Protein AF-A0A4R2BFP8-F1 (afdb_monomer_lite)

Radius of gyration: 34.57 Å; chains: 1; bounding box: 62×49×110 Å

Secondary structure (DSSP, 8-state):
------HHHHHHHHHHHHHHHHHHHHHHHHHHTT--TTS-HHHHHHHHHHHHHHHHHHHHHHHHHHHHHTT----THHHHHHHHHHHHHHHHHHHHHHHHHHHHHTHHHHHHHHHHHHHHHHHHHHHHHHHHHHHHHHHHHHHHHHHHHHHHHHHHHHHHHHHHHHT---TTHHHHHHHHHHHHHHHHHHHHHHHHHHHHHHHHTS-HHHHHHHHHHHHHHHHHHHHHHHHHHHHHHHHHHHHHHS-------

Foldseek 3Di:
DDDDDDLVLLVVLLVQLVVLLVLLVVVLVVVVVVDDPPPPPVVNVVLVCLSVQLNVLSVVLNVVSVCVNVVHDDDPVSSVSSVCSSVSSVVCSVVVVVVVVCCVVVVPVVVVVVVVVVVVVVVVVVVVVVVVVVVVVVVVVVVVVVVVVVVVVVVVVVVVLVVVVVPDPDPVCVVVNVVVVVVVVVVVVVVVVVVVVVVVVVLVVDDDPVVVVVCVVVVVVVVVVCVVCVVVVVVVVVVVVVVVVVPPDPPDD

Structure (mmCIF, N/CA/C/O backbone):
data_AF-A0A4R2BFP8-F1
#
_entry.id   AF-A0A4R2BFP8-F1
#
loop_
_atom_site.group_PDB
_atom_site.id
_atom_site.type_symbol
_atom_site.label_atom_id
_atom_site.label_alt_id
_atom_site.label_comp_id
_atom_site.label_asym_id
_atom_site.label_entity_id
_atom_site.label_seq_id
_atom_site.pdbx_PDB_ins_code
_atom_site.Cartn_x
_atom_site.Cartn_y
_atom_site.Cartn_z
_atom_site.occupancy
_atom_site.B_iso_or_equiv
_atom_site.auth_seq_id
_atom_site.auth_comp_id
_atom_site.auth_asym_id
_atom_site.auth_atom_id
_atom_site.pdbx_PDB_model_num
ATOM 1 N N . MET A 1 1 ? 8.770 -19.558 -25.721 1.00 43.19 1 MET A N 1
ATOM 2 C CA . MET A 1 1 ? 9.345 -18.505 -26.584 1.00 43.19 1 MET A CA 1
ATOM 3 C C . MET A 1 1 ? 9.738 -17.356 -25.664 1.00 43.19 1 MET A C 1
ATOM 5 O O . MET A 1 1 ? 8.852 -16.844 -24.995 1.00 43.19 1 MET A O 1
ATOM 9 N N . ARG A 1 2 ? 11.035 -17.053 -25.490 1.00 49.28 2 ARG A N 1
ATOM 10 C CA . ARG A 1 2 ? 11.465 -15.929 -24.637 1.00 49.28 2 ARG A CA 1
ATOM 11 C C . ARG A 1 2 ? 11.205 -14.644 -25.415 1.00 49.28 2 ARG A C 1
ATOM 13 O O . ARG A 1 2 ? 11.807 -14.451 -26.465 1.00 49.28 2 ARG A O 1
ATOM 20 N N . VAL A 1 3 ? 10.270 -13.825 -24.949 1.00 58.34 3 VAL A N 1
ATOM 21 C CA . VAL A 1 3 ? 10.016 -12.516 -25.553 1.00 58.34 3 VAL A CA 1
ATOM 22 C C . VAL A 1 3 ? 11.105 -11.584 -25.040 1.00 58.34 3 VAL A C 1
ATOM 24 O O . VAL A 1 3 ? 11.127 -11.243 -23.863 1.00 58.34 3 VAL A O 1
ATOM 27 N N . THR A 1 4 ? 12.049 -11.210 -25.901 1.00 77.38 4 THR A N 1
ATOM 28 C CA . THR A 1 4 ? 13.069 -10.215 -25.558 1.00 77.38 4 THR A CA 1
ATOM 29 C C . THR A 1 4 ? 12.415 -8.844 -25.503 1.00 77.38 4 THR A C 1
ATOM 31 O O . THR A 1 4 ? 11.928 -8.333 -26.511 1.00 77.38 4 THR A O 1
ATOM 34 N N . VAL A 1 5 ? 12.362 -8.269 -24.307 1.00 85.75 5 VAL A N 1
ATOM 35 C CA . VAL A 1 5 ? 11.794 -6.942 -24.070 1.00 85.75 5 VAL A CA 1
ATOM 36 C C . VAL A 1 5 ? 12.828 -5.892 -24.494 1.00 85.75 5 VAL A C 1
ATOM 38 O O . VAL A 1 5 ? 13.968 -5.994 -24.041 1.00 85.75 5 VAL A O 1
ATOM 41 N N . PRO A 1 6 ? 12.466 -4.900 -25.328 1.00 91.12 6 PRO A N 1
ATOM 42 C CA . PRO A 1 6 ? 13.405 -3.876 -25.784 1.00 91.12 6 PRO A CA 1
ATOM 43 C C . PRO A 1 6 ? 13.989 -3.058 -24.623 1.00 91.12 6 PRO A C 1
ATOM 45 O O . PRO A 1 6 ? 13.283 -2.764 -23.654 1.00 91.12 6 PRO A O 1
ATOM 48 N N . THR A 1 7 ? 15.258 -2.657 -24.720 1.00 91.31 7 THR A N 1
ATOM 49 C CA . THR A 1 7 ? 15.945 -1.844 -23.697 1.00 91.31 7 THR A CA 1
ATOM 50 C C . THR A 1 7 ? 15.239 -0.504 -23.471 1.00 91.31 7 THR A C 1
ATOM 52 O O . THR A 1 7 ? 15.159 -0.013 -22.343 1.00 91.31 7 THR A O 1
ATOM 55 N N . GLU A 1 8 ? 14.642 0.048 -24.528 1.00 95.31 8 GLU A N 1
ATOM 56 C CA . GLU A 1 8 ? 13.879 1.295 -24.515 1.00 95.31 8 GLU A CA 1
ATOM 57 C C . GLU A 1 8 ? 12.693 1.215 -23.551 1.00 95.31 8 GLU A C 1
ATOM 59 O O . GLU A 1 8 ? 12.404 2.181 -22.851 1.00 95.31 8 GLU A O 1
ATOM 64 N N . PHE A 1 9 ? 12.041 0.051 -23.438 1.00 95.25 9 PHE A N 1
ATOM 65 C CA . PHE A 1 9 ? 10.925 -0.129 -22.509 1.00 95.25 9 PHE A CA 1
ATOM 66 C C . PHE A 1 9 ? 11.354 0.119 -21.059 1.00 95.25 9 PHE A C 1
ATOM 68 O O . PHE A 1 9 ? 10.654 0.819 -20.325 1.00 95.25 9 PHE A O 1
ATOM 75 N N . TRP A 1 10 ? 12.497 -0.433 -20.646 1.00 95.69 10 TRP A N 1
ATOM 76 C CA . TRP A 1 10 ? 13.004 -0.299 -19.280 1.00 95.69 10 TRP A CA 1
ATOM 77 C C . TRP A 1 10 ? 13.456 1.130 -18.989 1.00 95.69 10 TRP A C 1
ATOM 79 O O . TRP A 1 10 ? 13.110 1.674 -17.942 1.00 95.69 10 TRP A O 1
ATOM 89 N N . ALA A 1 11 ? 14.151 1.762 -19.940 1.00 96.00 11 ALA A N 1
ATOM 90 C CA . ALA A 1 11 ? 14.589 3.151 -19.823 1.00 96.00 11 ALA A CA 1
ATOM 91 C C . ALA A 1 11 ? 13.399 4.120 -19.721 1.00 96.00 11 ALA A C 1
ATOM 93 O O . ALA A 1 11 ? 13.328 4.923 -18.790 1.00 96.00 11 ALA A O 1
ATOM 94 N N . THR A 1 12 ? 12.422 4.010 -20.627 1.00 97.19 12 THR A N 1
ATOM 95 C CA . THR A 1 12 ? 11.216 4.849 -20.601 1.00 97.19 12 THR A CA 1
ATOM 96 C C . THR A 1 12 ? 10.402 4.613 -19.332 1.00 97.19 12 THR A C 1
ATOM 98 O O . THR A 1 12 ? 9.912 5.567 -18.729 1.00 97.19 12 THR A O 1
ATOM 101 N N . SER A 1 13 ? 10.284 3.363 -18.880 1.00 96.88 13 SER A N 1
ATOM 102 C CA . SER A 1 13 ? 9.558 3.026 -17.651 1.00 96.88 13 SER A CA 1
ATOM 103 C C . SER A 1 13 ? 10.215 3.639 -16.412 1.00 96.88 13 SER A C 1
ATOM 105 O O . SER A 1 13 ? 9.518 4.273 -15.620 1.00 96.88 13 SER A O 1
ATOM 107 N N . ALA A 1 14 ? 11.543 3.533 -16.286 1.00 96.12 14 ALA A N 1
ATOM 108 C CA . ALA A 1 14 ? 12.304 4.119 -15.180 1.00 96.12 14 ALA A CA 1
ATOM 109 C C . ALA A 1 14 ? 12.165 5.649 -15.107 1.00 96.12 14 ALA A C 1
ATOM 111 O O . ALA A 1 14 ? 12.143 6.213 -14.021 1.00 96.12 14 ALA A O 1
ATOM 112 N N . GLN A 1 15 ? 12.017 6.327 -16.249 1.00 96.62 15 GLN A N 1
ATOM 113 C CA . GLN A 1 15 ? 11.793 7.776 -16.291 1.00 96.62 15 GLN A CA 1
ATOM 114 C C . GLN A 1 15 ? 10.330 8.161 -16.031 1.00 96.62 15 GLN A C 1
ATOM 116 O O . GLN A 1 15 ? 10.052 9.184 -15.409 1.00 96.62 15 GLN A O 1
ATOM 121 N N . THR A 1 16 ? 9.380 7.351 -16.501 1.00 96.81 16 THR A N 1
ATOM 122 C CA . THR A 1 16 ? 7.948 7.684 -16.445 1.00 96.81 16 THR A CA 1
ATOM 123 C C . THR A 1 16 ? 7.347 7.432 -15.060 1.00 96.81 16 THR A C 1
ATOM 125 O O . THR A 1 16 ? 6.514 8.216 -14.600 1.00 96.81 16 THR A O 1
ATOM 128 N N . MET A 1 17 ? 7.755 6.361 -14.367 1.00 96.62 17 MET A N 1
ATOM 129 C CA . MET A 1 17 ? 7.181 6.003 -13.061 1.00 96.62 17 MET A CA 1
ATOM 130 C C . MET A 1 17 ? 7.372 7.080 -11.988 1.00 96.62 17 MET A C 1
ATOM 132 O O . MET A 1 17 ? 6.377 7.401 -11.339 1.00 96.62 17 MET A O 1
ATOM 136 N N . PRO A 1 18 ? 8.561 7.693 -11.802 1.00 97.06 18 PRO A N 1
ATOM 137 C CA . PRO A 1 18 ? 8.739 8.737 -10.793 1.00 97.06 18 PRO A CA 1
ATOM 138 C C . PRO A 1 18 ? 7.869 9.969 -11.061 1.00 97.06 18 PRO A C 1
ATOM 140 O O . PRO A 1 18 ? 7.310 10.550 -10.132 1.00 97.06 18 PRO A O 1
ATOM 143 N N . VAL A 1 19 ? 7.690 10.338 -12.335 1.00 97.38 19 VAL A N 1
ATOM 144 C CA . VAL A 1 19 ? 6.833 11.464 -12.736 1.00 97.38 19 VAL A CA 1
ATOM 145 C C . VAL A 1 19 ? 5.369 11.177 -12.398 1.00 97.38 19 VAL A C 1
ATOM 147 O O . VAL A 1 19 ? 4.696 12.011 -11.790 1.00 97.38 19 VAL A O 1
ATOM 150 N N . LEU A 1 20 ? 4.878 9.979 -12.732 1.00 96.31 20 LEU A N 1
ATOM 151 C CA . LEU A 1 20 ? 3.511 9.562 -12.405 1.00 96.31 20 LEU A CA 1
ATOM 152 C C . LEU A 1 20 ? 3.301 9.403 -10.895 1.00 96.31 20 LEU A C 1
ATOM 154 O O . LEU A 1 20 ? 2.251 9.785 -10.382 1.00 96.31 20 LEU A O 1
ATOM 158 N N . ALA A 1 21 ? 4.298 8.887 -10.175 1.00 96.69 21 ALA A N 1
ATOM 159 C CA . ALA A 1 21 ? 4.274 8.781 -8.721 1.00 96.69 21 ALA A CA 1
ATOM 160 C C . ALA A 1 21 ? 4.152 10.163 -8.068 1.00 96.69 21 ALA A C 1
ATOM 162 O O . ALA A 1 21 ? 3.308 10.363 -7.194 1.00 96.69 21 ALA A O 1
ATOM 163 N N . LEU A 1 22 ? 4.946 11.135 -8.522 1.00 96.62 22 LEU A N 1
ATOM 164 C CA . LEU A 1 22 ? 4.893 12.503 -8.018 1.00 96.62 22 LEU A CA 1
ATOM 165 C C . LEU A 1 22 ? 3.528 13.148 -8.286 1.00 96.62 22 LEU A C 1
ATOM 167 O O . LEU A 1 22 ? 2.942 13.733 -7.374 1.00 96.62 22 LEU A O 1
ATOM 171 N N . ALA A 1 23 ? 2.999 13.003 -9.505 1.00 95.94 23 ALA A N 1
ATOM 172 C CA . ALA A 1 23 ? 1.673 13.504 -9.863 1.00 95.94 23 ALA A CA 1
ATOM 173 C C . ALA A 1 23 ? 0.582 12.915 -8.950 1.00 95.94 23 ALA A C 1
ATOM 175 O O . ALA A 1 23 ? -0.212 13.659 -8.372 1.00 95.94 23 ALA A O 1
ATOM 176 N N . LEU A 1 24 ? 0.613 11.595 -8.739 1.00 94.00 24 LEU A N 1
ATOM 177 C CA . LEU A 1 24 ? -0.284 10.889 -7.825 1.00 94.00 24 LEU A CA 1
ATOM 178 C C . LEU A 1 24 ? -0.201 11.414 -6.389 1.00 94.00 24 LEU A C 1
ATOM 180 O O . LEU A 1 24 ? -1.230 11.636 -5.756 1.00 94.00 24 LEU A O 1
ATOM 184 N N . VAL A 1 25 ? 1.008 11.622 -5.861 1.00 95.19 25 VAL A N 1
ATOM 185 C CA . VAL A 1 25 ? 1.209 12.122 -4.492 1.00 95.19 25 VAL A CA 1
ATOM 186 C C . VAL A 1 25 ? 0.679 13.550 -4.336 1.00 95.19 25 VAL A C 1
ATOM 188 O O . VAL A 1 25 ? 0.022 13.854 -3.336 1.00 95.19 25 VAL A O 1
ATOM 191 N N . ILE A 1 26 ? 0.926 14.426 -5.315 1.00 95.00 26 ILE A N 1
ATOM 192 C CA . ILE A 1 26 ? 0.411 15.806 -5.313 1.00 95.00 26 ILE A CA 1
ATOM 1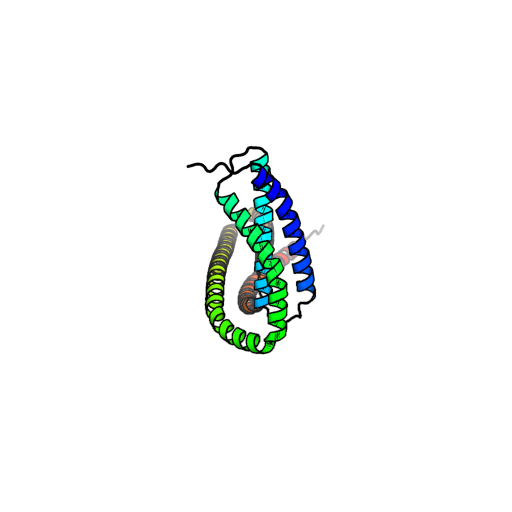93 C C . ILE A 1 26 ? -1.119 15.807 -5.322 1.00 95.00 26 ILE A C 1
ATOM 195 O O . ILE A 1 26 ? -1.753 16.546 -4.559 1.00 95.00 26 ILE A O 1
ATOM 199 N N . GLU A 1 27 ? -1.723 14.967 -6.156 1.00 91.56 27 GLU A N 1
ATOM 200 C CA . GLU A 1 27 ? -3.173 14.877 -6.256 1.00 91.56 27 GLU A CA 1
ATOM 201 C C . GLU A 1 27 ? -3.792 14.297 -4.980 1.00 91.56 27 GLU A C 1
ATOM 203 O O . GLU A 1 27 ? -4.702 14.896 -4.399 1.00 91.56 27 GLU A O 1
ATOM 208 N N . ALA A 1 28 ? -3.232 13.194 -4.476 1.00 89.62 28 ALA A N 1
ATOM 209 C CA . ALA A 1 28 ? -3.638 12.579 -3.220 1.00 89.62 28 ALA A CA 1
ATOM 210 C C . ALA A 1 28 ? -3.598 13.597 -2.075 1.00 89.62 28 ALA A C 1
ATOM 212 O O . ALA A 1 28 ? -4.571 13.735 -1.337 1.00 89.62 28 ALA A O 1
ATOM 213 N N . ARG A 1 29 ? -2.521 14.386 -1.964 1.00 91.12 29 ARG A N 1
ATOM 214 C CA . ARG A 1 29 ? -2.389 15.425 -0.932 1.00 91.12 29 ARG A CA 1
ATOM 215 C C . ARG A 1 29 ? -3.443 16.522 -1.082 1.00 91.12 29 ARG A C 1
ATOM 217 O O . ARG A 1 29 ? -4.039 16.936 -0.086 1.00 91.12 29 ARG A O 1
ATOM 224 N N . THR A 1 30 ? -3.691 16.968 -2.311 1.00 89.88 30 THR A N 1
ATOM 225 C CA . THR A 1 30 ? -4.714 17.975 -2.633 1.00 89.88 30 THR A CA 1
ATOM 226 C C . THR A 1 30 ? -6.126 17.510 -2.277 1.00 89.88 30 THR A C 1
ATOM 228 O O . THR A 1 30 ? -6.948 18.310 -1.833 1.00 89.88 30 THR A O 1
ATOM 231 N N . ILE A 1 31 ? 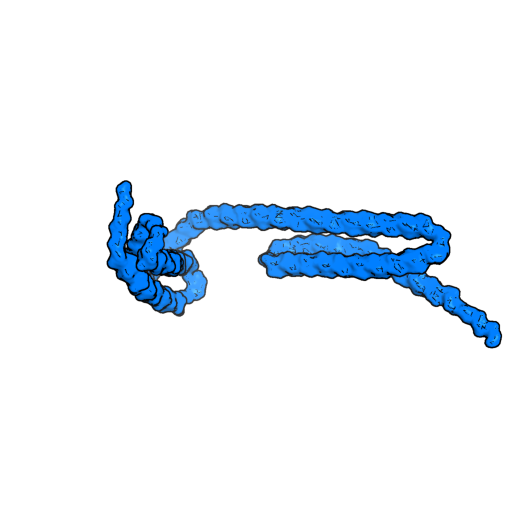-6.430 16.227 -2.464 1.00 86.94 31 ILE A N 1
ATOM 232 C CA . ILE A 1 31 ? -7.742 15.659 -2.138 1.00 86.94 31 ILE A CA 1
ATOM 233 C C . ILE A 1 31 ? -7.851 15.382 -0.634 1.00 86.94 31 ILE A C 1
ATOM 235 O O . ILE A 1 31 ? -8.867 15.707 -0.016 1.00 86.94 31 ILE A O 1
ATOM 239 N N . MET A 1 32 ? -6.801 14.833 -0.018 1.00 86.75 32 MET A N 1
ATOM 240 C CA . MET A 1 32 ? -6.763 14.526 1.415 1.00 86.75 32 MET A CA 1
ATOM 241 C C . MET A 1 32 ? -6.884 15.775 2.289 1.00 86.75 32 MET A C 1
ATOM 243 O O . MET A 1 32 ? -7.512 15.708 3.342 1.00 86.75 32 MET A O 1
ATOM 247 N N . SER A 1 33 ? -6.353 16.926 1.863 1.00 88.19 33 SER A N 1
ATOM 248 C CA . SER A 1 33 ? -6.505 18.186 2.608 1.00 88.19 33 SER A CA 1
ATOM 249 C C . SER A 1 33 ? -7.963 18.655 2.710 1.00 88.19 33 SER A C 1
ATOM 251 O O . SER A 1 33 ? -8.312 19.386 3.633 1.00 88.19 33 SER A O 1
ATOM 253 N N . LYS A 1 34 ? -8.835 18.195 1.804 1.00 84.88 34 LYS A N 1
ATOM 254 C CA . LYS A 1 34 ? -10.269 18.529 1.762 1.00 84.88 34 LYS A CA 1
ATOM 255 C C . LYS A 1 34 ? -11.142 17.529 2.528 1.00 84.88 34 LYS A C 1
ATOM 257 O O . LYS A 1 34 ? -12.370 17.594 2.468 1.00 84.88 34 LYS A O 1
ATOM 262 N N . TRP A 1 35 ? -10.550 16.551 3.210 1.00 85.50 35 TRP A N 1
ATOM 263 C CA . TRP A 1 35 ? -11.296 15.486 3.872 1.00 85.50 35 TRP A CA 1
ATOM 264 C C . TRP A 1 35 ? -11.927 15.934 5.198 1.00 85.50 35 TRP A C 1
ATOM 266 O O . TRP A 1 35 ? -11.258 16.011 6.221 1.00 85.50 35 TRP A O 1
ATOM 276 N N . GLU A 1 36 ? -13.256 16.062 5.230 1.00 79.31 36 GLU A N 1
ATOM 277 C CA . GLU A 1 36 ? -14.008 16.334 6.469 1.00 79.31 36 GLU A CA 1
ATOM 278 C C . GLU A 1 36 ? -13.993 15.131 7.437 1.00 79.31 36 GLU A C 1
ATOM 280 O O . GLU A 1 36 ? -14.324 14.010 7.020 1.00 79.31 36 GLU A O 1
ATOM 285 N N . PRO A 1 37 ? -13.655 15.295 8.726 1.00 74.19 37 PRO A N 1
ATOM 286 C CA . PRO A 1 37 ? -13.694 14.201 9.694 1.00 74.19 37 PRO A CA 1
ATOM 287 C C . PRO A 1 37 ? -15.114 13.616 9.830 1.00 74.19 37 PRO A C 1
ATOM 289 O O . PRO A 1 37 ? -16.111 14.326 9.842 1.00 74.19 37 PRO A O 1
ATOM 292 N N . GLY A 1 38 ? -15.221 12.283 9.893 1.00 66.38 38 GLY A N 1
ATOM 293 C CA . GLY A 1 38 ? -16.496 11.573 10.104 1.00 66.38 38 GLY A CA 1
ATOM 294 C C . GLY A 1 38 ? -17.302 11.209 8.847 1.00 66.38 38 GLY A C 1
ATOM 295 O O . GLY A 1 38 ? -18.016 10.207 8.869 1.00 66.38 38 GLY A O 1
ATOM 296 N N . ARG A 1 39 ? -17.136 11.915 7.722 1.00 66.00 39 ARG A N 1
ATOM 297 C CA . ARG A 1 39 ? -17.914 11.677 6.490 1.00 66.00 39 ARG A CA 1
ATOM 298 C C . ARG A 1 39 ? -17.226 10.684 5.534 1.00 66.00 39 ARG A C 1
ATOM 300 O O . ARG A 1 39 ? -16.024 10.775 5.293 1.00 66.00 39 ARG A O 1
ATOM 307 N N . LEU A 1 40 ? -17.993 9.721 4.999 1.00 71.44 40 LEU A N 1
ATOM 308 C CA . LEU A 1 40 ? -17.606 8.783 3.921 1.00 71.44 40 LEU A CA 1
ATOM 309 C C . LEU A 1 40 ? -16.274 8.016 4.134 1.00 71.44 40 LEU A C 1
ATOM 311 O O . LEU A 1 40 ? -15.448 7.907 3.229 1.00 71.44 40 LEU A O 1
ATOM 315 N N . ARG A 1 41 ? -16.066 7.415 5.317 1.00 77.50 41 ARG A N 1
ATOM 316 C CA . ARG A 1 41 ? -14.827 6.670 5.655 1.00 77.50 41 ARG A CA 1
ATOM 317 C C . ARG A 1 41 ? -14.445 5.580 4.640 1.00 77.50 41 ARG A C 1
ATOM 319 O O . ARG A 1 41 ? -13.264 5.391 4.378 1.00 77.50 41 ARG A O 1
ATOM 326 N N . ALA A 1 42 ? -15.422 4.861 4.082 1.00 74.50 42 ALA A N 1
ATOM 327 C CA . ALA A 1 42 ? -15.168 3.798 3.105 1.00 74.50 42 ALA A CA 1
ATOM 328 C C . ALA A 1 42 ? -14.612 4.342 1.778 1.00 74.50 42 ALA A C 1
ATOM 330 O O . ALA A 1 42 ? -13.667 3.776 1.242 1.00 74.50 42 ALA A O 1
ATOM 331 N N . TYR A 1 43 ? -15.140 5.473 1.302 1.00 79.38 43 TYR A N 1
ATOM 332 C CA . TYR A 1 43 ? -14.651 6.153 0.101 1.00 79.38 43 TYR A CA 1
ATOM 333 C C . TYR A 1 43 ? -13.205 6.625 0.273 1.00 79.38 43 TYR A C 1
ATOM 335 O O . TYR A 1 43 ? -12.367 6.363 -0.580 1.00 79.38 43 TYR A O 1
ATOM 343 N N . LYS A 1 44 ? -12.887 7.222 1.429 1.00 83.25 44 LYS A N 1
ATOM 344 C CA . LYS A 1 44 ? -11.520 7.648 1.767 1.00 83.25 44 LYS A CA 1
ATOM 345 C C . LYS A 1 44 ? -10.533 6.483 1.785 1.00 83.25 44 LYS A C 1
ATOM 347 O O . LYS A 1 44 ? -9.432 6.598 1.262 1.00 83.25 44 LYS A O 1
ATOM 352 N N . LYS A 1 45 ? -10.938 5.341 2.355 1.00 82.81 45 LYS A N 1
ATOM 353 C CA . LYS A 1 45 ? -10.130 4.113 2.322 1.00 82.81 45 LYS A CA 1
ATOM 354 C C . LYS A 1 45 ? -9.927 3.614 0.895 1.00 82.81 45 LYS A C 1
ATOM 356 O O . LYS A 1 45 ? -8.808 3.263 0.549 1.00 82.81 45 LYS A O 1
ATOM 361 N N . LEU A 1 46 ? -10.983 3.604 0.081 1.00 83.31 46 LEU A N 1
ATOM 362 C CA . LEU A 1 46 ? -10.898 3.178 -1.313 1.00 83.31 46 LEU A CA 1
ATOM 363 C C . LEU A 1 46 ? -9.958 4.081 -2.121 1.00 83.31 46 LEU A C 1
ATOM 365 O O . LEU A 1 46 ? -9.090 3.555 -2.802 1.00 83.31 46 LEU A O 1
ATOM 369 N N . GLN A 1 47 ? -10.073 5.409 -1.995 1.00 85.81 47 GLN A N 1
ATOM 370 C CA . GLN A 1 47 ? -9.142 6.359 -2.621 1.00 85.81 47 GLN A CA 1
ATOM 371 C C . GLN A 1 47 ? -7.703 6.156 -2.131 1.00 85.81 47 GLN A C 1
ATOM 373 O O . GLN A 1 47 ? -6.785 6.100 -2.940 1.00 85.81 47 GLN A O 1
ATOM 378 N N . GLY A 1 48 ? -7.504 5.964 -0.823 1.00 87.94 48 GLY A N 1
ATOM 379 C CA . GLY A 1 48 ? -6.180 5.684 -0.267 1.00 87.94 48 GLY A CA 1
ATOM 380 C C . GLY A 1 48 ? -5.548 4.421 -0.857 1.00 87.94 48 GLY A C 1
ATOM 381 O O . GLY A 1 48 ? -4.385 4.441 -1.244 1.00 87.94 48 GLY A O 1
ATOM 382 N N . VAL A 1 49 ? -6.321 3.337 -0.989 1.00 86.94 49 VAL A N 1
ATOM 383 C CA . VAL A 1 49 ? -5.862 2.098 -1.641 1.00 86.94 49 VAL A CA 1
ATOM 384 C C . VAL A 1 49 ? -5.599 2.325 -3.132 1.00 86.94 49 VAL A C 1
ATOM 386 O O . VAL A 1 49 ? -4.585 1.854 -3.641 1.00 86.94 49 VAL A O 1
ATOM 389 N N . LEU A 1 50 ? -6.472 3.074 -3.815 1.00 88.50 50 LEU A N 1
ATOM 390 C CA . LEU A 1 50 ? -6.339 3.399 -5.235 1.00 88.50 50 LEU A CA 1
ATOM 391 C C . LEU A 1 50 ? -5.007 4.100 -5.536 1.00 88.50 50 LEU A C 1
ATOM 393 O O . LEU A 1 50 ? -4.392 3.799 -6.550 1.00 88.50 50 LEU A O 1
ATOM 397 N N . TRP A 1 51 ? -4.538 4.985 -4.656 1.00 91.25 51 TRP A N 1
ATOM 398 C CA . TRP A 1 51 ? -3.242 5.650 -4.819 1.00 91.25 51 TRP A CA 1
ATOM 399 C C . TRP A 1 51 ? -2.068 4.804 -4.315 1.00 91.25 51 TRP A C 1
ATOM 401 O O . TRP A 1 51 ? -1.015 4.774 -4.946 1.00 91.25 51 TRP A O 1
ATOM 411 N N . ALA A 1 52 ? -2.229 4.087 -3.199 1.00 91.62 52 ALA A N 1
ATOM 412 C CA . ALA A 1 52 ? -1.140 3.320 -2.595 1.00 91.62 52 ALA A CA 1
ATOM 413 C C . ALA A 1 52 ? -0.672 2.145 -3.469 1.00 91.62 52 ALA A C 1
ATOM 415 O O . ALA A 1 52 ? 0.523 1.871 -3.534 1.00 91.62 52 ALA A O 1
ATOM 416 N N . VAL A 1 53 ? -1.595 1.462 -4.154 1.00 92.88 53 VAL A N 1
ATOM 417 C CA . VAL A 1 53 ? -1.279 0.301 -5.005 1.00 92.88 53 VAL A CA 1
ATOM 418 C C . VAL A 1 53 ? -0.299 0.642 -6.142 1.00 92.88 53 VAL A C 1
ATOM 420 O O . VAL A 1 53 ? 0.740 -0.017 -6.217 1.00 92.88 53 VAL A O 1
ATOM 423 N N . PRO A 1 54 ? -0.552 1.642 -7.013 1.00 93.19 54 PRO A N 1
ATOM 424 C CA . PRO A 1 54 ? 0.388 1.997 -8.075 1.00 93.19 54 PRO A CA 1
ATOM 425 C C . PRO A 1 54 ? 1.700 2.566 -7.525 1.00 93.19 54 PRO A C 1
ATOM 427 O O . PRO A 1 54 ? 2.752 2.250 -8.070 1.00 93.19 54 PRO A O 1
ATOM 430 N N . LEU A 1 55 ? 1.673 3.324 -6.421 1.00 94.50 55 LEU A N 1
ATOM 431 C CA . LEU A 1 55 ? 2.896 3.831 -5.784 1.00 94.50 55 LEU A CA 1
ATOM 432 C C . LEU A 1 55 ? 3.799 2.696 -5.288 1.00 94.50 55 LEU A C 1
ATOM 434 O O . LEU A 1 55 ? 5.005 2.713 -5.531 1.00 94.50 55 LEU A O 1
ATOM 438 N N . LEU A 1 56 ? 3.217 1.682 -4.642 1.00 95.81 56 LEU A N 1
ATOM 439 C CA . LEU A 1 56 ? 3.959 0.503 -4.204 1.00 95.81 56 LEU A CA 1
ATOM 440 C C . LEU A 1 56 ? 4.505 -0.287 -5.401 1.00 95.81 56 LEU A C 1
ATOM 442 O O . LEU A 1 56 ? 5.647 -0.742 -5.371 1.00 95.81 56 LEU A O 1
ATOM 446 N N . ALA A 1 57 ? 3.711 -0.423 -6.467 1.00 95.06 57 ALA A N 1
ATOM 447 C CA . ALA A 1 57 ? 4.153 -1.079 -7.692 1.00 95.06 57 ALA A CA 1
ATOM 448 C C . ALA A 1 57 ? 5.337 -0.342 -8.340 1.00 95.06 57 ALA A C 1
ATOM 450 O O . ALA A 1 57 ? 6.291 -0.999 -8.747 1.00 95.06 57 ALA A O 1
ATOM 451 N N . PHE A 1 58 ? 5.313 0.994 -8.391 1.00 96.00 58 PHE A N 1
ATOM 452 C CA . PHE A 1 58 ? 6.410 1.809 -8.921 1.00 96.00 58 PHE A CA 1
ATOM 453 C C . PHE A 1 58 ? 7.687 1.682 -8.097 1.00 96.00 58 PHE A C 1
ATOM 455 O O . PHE A 1 58 ? 8.735 1.413 -8.674 1.00 96.00 58 PHE A O 1
ATOM 462 N N . ALA A 1 59 ? 7.595 1.766 -6.767 1.00 95.38 59 ALA A N 1
ATOM 463 C CA . ALA A 1 59 ? 8.757 1.626 -5.889 1.00 95.38 59 ALA A CA 1
ATOM 464 C C . ALA A 1 59 ? 9.488 0.284 -6.090 1.00 95.38 59 ALA A C 1
ATOM 466 O O . ALA A 1 59 ? 10.715 0.224 -6.074 1.00 95.38 59 ALA A O 1
ATOM 467 N N . LEU A 1 60 ? 8.739 -0.802 -6.313 1.00 95.50 60 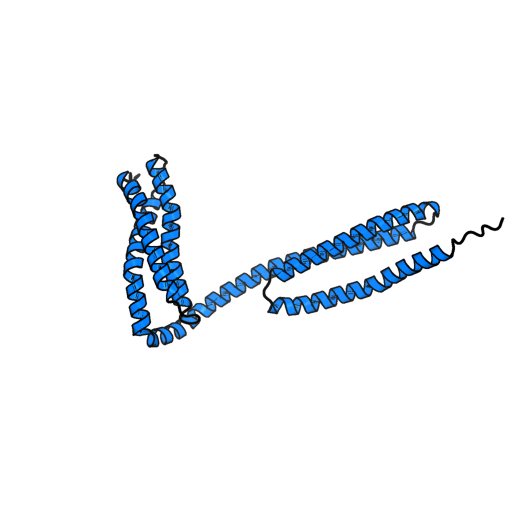LEU A N 1
ATOM 468 C CA . LEU A 1 60 ? 9.322 -2.115 -6.599 1.00 95.50 60 LEU A CA 1
ATOM 469 C C . LEU A 1 60 ? 9.824 -2.227 -8.044 1.00 95.50 60 LEU A C 1
ATOM 471 O O . LEU A 1 60 ? 10.896 -2.778 -8.287 1.00 95.50 60 LEU A O 1
ATOM 475 N N . ALA A 1 61 ? 9.053 -1.725 -9.009 1.00 95.75 61 ALA A N 1
ATOM 476 C CA . ALA A 1 61 ? 9.360 -1.851 -10.428 1.00 95.75 61 ALA A CA 1
ATOM 477 C C . ALA A 1 61 ? 10.559 -1.005 -10.872 1.00 95.75 61 ALA A C 1
ATOM 479 O O . ALA A 1 61 ? 11.270 -1.407 -11.791 1.00 95.75 61 ALA A O 1
ATOM 480 N N . GLU A 1 62 ? 10.812 0.131 -10.229 1.00 95.75 62 GLU A N 1
ATOM 481 C CA . GLU A 1 62 ? 11.940 1.007 -10.548 1.00 95.75 62 GLU A CA 1
ATOM 482 C C . GLU A 1 62 ? 13.282 0.289 -10.341 1.00 95.75 62 GLU A C 1
ATOM 484 O O . GLU A 1 62 ? 14.108 0.231 -11.255 1.00 95.75 62 GLU A O 1
ATOM 489 N N . GLY A 1 63 ? 13.454 -0.382 -9.197 1.00 94.56 63 GLY A N 1
ATOM 490 C CA . GLY A 1 63 ? 14.636 -1.209 -8.942 1.00 94.56 63 GLY A CA 1
ATOM 491 C C . GLY A 1 63 ? 14.803 -2.329 -9.974 1.00 94.56 63 GLY A C 1
ATOM 492 O O . GLY A 1 63 ? 15.917 -2.641 -10.393 1.00 94.56 63 GLY A O 1
ATOM 493 N N . ILE A 1 64 ? 13.696 -2.905 -10.447 1.00 95.94 64 ILE A N 1
ATOM 494 C CA . ILE A 1 64 ? 13.715 -3.925 -11.499 1.00 95.94 64 ILE A CA 1
ATOM 495 C C . ILE A 1 64 ? 14.131 -3.339 -12.853 1.00 95.94 64 ILE A C 1
ATOM 497 O O . ILE A 1 64 ? 14.877 -3.992 -13.582 1.00 95.94 64 ILE A O 1
ATOM 501 N N . CYS A 1 65 ? 13.711 -2.116 -13.179 1.00 95.25 65 CYS A N 1
ATOM 502 C CA . CYS A 1 65 ? 14.131 -1.441 -14.406 1.00 95.25 65 CYS A CA 1
ATOM 503 C C . CYS A 1 65 ? 15.644 -1.194 -14.410 1.00 95.25 65 CYS A C 1
ATOM 505 O O . CYS A 1 65 ? 16.296 -1.487 -15.408 1.00 95.25 65 CYS A O 1
ATOM 507 N N . PHE A 1 66 ? 16.222 -0.737 -13.293 1.00 96.00 66 PHE A N 1
ATOM 508 C CA . PHE A 1 66 ? 17.673 -0.548 -13.197 1.00 96.00 66 PHE A CA 1
ATOM 509 C C . PHE A 1 66 ? 18.449 -1.855 -13.337 1.00 96.00 66 PHE A C 1
ATOM 511 O O . PHE A 1 66 ? 19.465 -1.892 -14.026 1.00 96.00 66 PHE A O 1
ATOM 518 N N . ARG A 1 67 ? 17.943 -2.946 -12.756 1.00 95.31 67 ARG A N 1
ATOM 519 C CA . ARG A 1 67 ? 18.535 -4.277 -12.940 1.00 95.31 67 ARG A CA 1
ATOM 520 C C . ARG A 1 67 ? 18.481 -4.733 -14.397 1.00 95.31 67 ARG A C 1
ATOM 522 O O . ARG A 1 67 ? 19.498 -5.163 -14.929 1.00 95.31 67 ARG A O 1
ATOM 529 N N . ALA A 1 68 ? 17.336 -4.575 -15.062 1.00 94.44 68 ALA A N 1
ATOM 530 C CA . ALA A 1 68 ? 17.207 -4.893 -16.485 1.00 94.44 68 ALA A CA 1
ATOM 531 C C . ALA A 1 68 ? 18.193 -4.084 -17.347 1.00 94.44 68 ALA A C 1
ATOM 533 O O . ALA A 1 68 ? 18.822 -4.637 -18.244 1.00 94.44 68 ALA A O 1
ATOM 534 N N . LEU A 1 69 ? 18.365 -2.790 -17.051 1.00 94.38 69 LEU A N 1
ATOM 535 C CA . LEU A 1 69 ? 19.314 -1.911 -17.746 1.00 94.38 69 LEU A CA 1
ATOM 536 C C . LEU A 1 69 ? 20.781 -2.275 -17.474 1.00 94.38 69 LEU A C 1
ATOM 538 O O . LEU A 1 69 ? 21.623 -2.074 -18.343 1.00 94.38 69 LEU A O 1
ATOM 542 N N . ALA A 1 70 ? 21.083 -2.844 -16.305 1.00 94.94 70 ALA A N 1
ATOM 543 C CA . ALA A 1 70 ? 22.400 -3.394 -15.984 1.00 94.94 70 ALA A CA 1
ATOM 544 C C . ALA A 1 70 ? 22.684 -4.743 -16.678 1.00 94.94 70 ALA A C 1
ATOM 546 O O . ALA A 1 70 ? 23.791 -5.266 -16.567 1.00 94.94 70 ALA A O 1
ATOM 547 N N . GLY A 1 71 ? 21.706 -5.307 -17.396 1.00 92.81 71 GLY A N 1
ATOM 548 C CA . GLY A 1 71 ? 21.824 -6.596 -18.076 1.00 92.81 71 GLY A CA 1
ATOM 549 C C . GLY A 1 71 ? 21.464 -7.805 -17.209 1.00 92.81 71 GLY A C 1
ATOM 550 O O . GLY A 1 71 ? 21.652 -8.940 -17.652 1.00 92.81 71 GLY A O 1
ATOM 551 N N . ASP A 1 72 ? 20.922 -7.599 -16.002 1.00 93.62 72 ASP A N 1
ATOM 552 C CA . ASP A 1 72 ? 20.449 -8.704 -15.167 1.00 93.62 72 ASP A CA 1
ATOM 553 C C . ASP A 1 72 ? 19.241 -9.405 -15.812 1.00 93.62 72 ASP A C 1
ATOM 555 O O . ASP A 1 72 ? 18.353 -8.754 -16.378 1.00 93.62 72 ASP A O 1
ATOM 559 N N . PRO A 1 73 ? 19.112 -10.733 -15.646 1.00 90.19 73 PRO A N 1
ATOM 560 C CA . PRO A 1 73 ? 17.916 -11.444 -16.067 1.00 90.19 73 PRO A CA 1
ATOM 561 C C . PRO A 1 73 ? 16.708 -11.022 -15.218 1.00 90.19 73 PRO A C 1
ATOM 563 O O . PRO A 1 73 ? 16.636 -11.286 -14.014 1.00 90.19 73 PRO A O 1
ATOM 566 N N . VAL A 1 74 ? 15.713 -10.417 -15.866 1.00 91.94 74 VAL A N 1
ATOM 567 C CA . VAL A 1 74 ? 14.438 -10.023 -15.254 1.00 91.94 74 VAL A CA 1
ATOM 568 C C . VAL A 1 74 ? 13.313 -10.932 -15.741 1.00 91.94 74 VAL A C 1
ATOM 570 O O . VAL A 1 74 ? 13.267 -11.334 -16.898 1.00 91.94 74 VAL A O 1
ATOM 573 N N . ARG A 1 75 ? 12.391 -11.282 -14.838 1.00 91.94 75 ARG A N 1
ATOM 574 C CA . ARG A 1 75 ? 11.230 -12.123 -15.163 1.00 91.94 75 ARG A CA 1
ATOM 575 C C . ARG A 1 75 ? 10.194 -11.340 -15.976 1.00 91.94 75 ARG A C 1
ATOM 577 O O . ARG A 1 75 ? 9.802 -10.247 -15.574 1.00 91.94 75 ARG A O 1
ATOM 584 N N . ASP A 1 76 ? 9.663 -11.958 -17.030 1.00 88.81 76 ASP A N 1
ATOM 585 C CA . ASP A 1 76 ? 8.730 -11.335 -17.985 1.00 88.81 76 ASP A CA 1
ATOM 586 C C . ASP A 1 76 ? 7.483 -10.709 -17.338 1.00 88.81 76 ASP A C 1
ATOM 588 O O . ASP A 1 76 ? 6.988 -9.686 -17.816 1.00 88.81 76 ASP A O 1
ATOM 592 N N . PHE A 1 77 ? 6.992 -11.262 -16.219 1.00 92.81 77 PHE A N 1
ATOM 593 C CA . PHE A 1 77 ? 5.804 -10.739 -15.531 1.00 92.81 77 PHE A CA 1
ATOM 594 C C . PHE A 1 77 ? 5.964 -9.278 -15.082 1.00 92.81 77 PHE A C 1
ATOM 596 O O . PHE A 1 77 ? 4.968 -8.563 -14.964 1.00 92.81 77 PHE A O 1
ATOM 603 N N . TRP A 1 78 ? 7.198 -8.808 -14.863 1.00 94.50 78 TRP A N 1
ATOM 604 C CA . TRP A 1 78 ? 7.454 -7.423 -14.474 1.00 94.50 78 TRP A CA 1
ATOM 605 C C . TRP A 1 78 ? 7.021 -6.434 -15.547 1.00 94.50 78 TRP A C 1
ATOM 607 O O . TRP A 1 78 ? 6.476 -5.388 -15.213 1.00 94.50 78 TRP A O 1
ATOM 617 N N . THR A 1 79 ? 7.151 -6.780 -16.828 1.00 94.25 79 THR A N 1
ATOM 618 C CA . THR A 1 79 ? 6.656 -5.917 -17.910 1.00 94.25 79 THR A CA 1
ATOM 619 C C . THR A 1 79 ? 5.146 -5.709 -17.841 1.00 94.25 79 THR A C 1
ATOM 621 O O . THR A 1 79 ? 4.658 -4.606 -18.090 1.00 94.25 79 THR A O 1
ATOM 624 N N . VAL A 1 80 ? 4.405 -6.750 -17.452 1.00 94.69 80 VAL A N 1
ATOM 625 C CA . VAL A 1 80 ? 2.951 -6.695 -17.283 1.00 94.69 80 VAL A CA 1
ATOM 626 C C . VAL A 1 80 ? 2.599 -5.816 -16.090 1.00 94.69 80 VAL A C 1
ATOM 628 O O . VAL A 1 80 ? 1.779 -4.913 -16.234 1.00 94.69 80 VAL A O 1
ATOM 631 N N . ILE A 1 81 ? 3.257 -6.022 -14.943 1.00 94.56 81 ILE A N 1
ATOM 632 C CA . ILE A 1 81 ? 3.047 -5.199 -13.741 1.00 94.56 81 ILE A CA 1
ATOM 633 C C . ILE A 1 81 ? 3.298 -3.725 -14.052 1.00 94.56 81 ILE A C 1
ATOM 635 O O . ILE A 1 81 ? 2.469 -2.885 -13.717 1.00 94.56 81 ILE A O 1
ATOM 639 N N . ILE A 1 82 ? 4.400 -3.416 -14.734 1.00 96.12 82 ILE A N 1
ATOM 640 C CA . ILE A 1 82 ? 4.780 -2.052 -15.104 1.00 96.12 82 ILE A CA 1
ATOM 641 C C . ILE A 1 82 ? 3.718 -1.401 -15.988 1.00 96.12 82 ILE A C 1
ATOM 643 O O . ILE A 1 82 ? 3.247 -0.308 -15.677 1.00 96.12 82 ILE A O 1
ATOM 647 N N . ARG A 1 83 ? 3.299 -2.077 -17.064 1.00 95.81 83 ARG A N 1
ATOM 648 C CA . ARG A 1 83 ? 2.269 -1.553 -17.972 1.00 95.81 83 ARG A CA 1
ATOM 649 C C . ARG A 1 83 ? 0.955 -1.312 -17.242 1.00 95.81 83 ARG A C 1
ATOM 651 O O . ARG A 1 83 ? 0.361 -0.250 -17.398 1.00 95.81 83 ARG A O 1
ATOM 658 N N . VAL A 1 84 ? 0.522 -2.275 -16.429 1.00 96.06 84 VAL A N 1
ATOM 659 C CA . VAL A 1 84 ? -0.713 -2.159 -15.647 1.00 96.06 84 VAL A CA 1
ATOM 660 C C . VAL A 1 84 ? -0.609 -1.014 -14.646 1.00 96.06 84 VAL A C 1
ATOM 662 O O . VAL A 1 84 ? -1.531 -0.214 -14.573 1.00 96.06 84 VAL A O 1
ATOM 665 N N . ALA A 1 85 ? 0.504 -0.880 -13.923 1.00 95.31 85 ALA A N 1
ATOM 666 C CA . ALA A 1 85 ? 0.705 0.193 -12.953 1.00 95.31 85 ALA A CA 1
ATOM 667 C C . ALA A 1 85 ? 0.700 1.578 -13.618 1.00 95.31 85 ALA A C 1
ATOM 669 O O . ALA A 1 85 ? 0.036 2.487 -13.125 1.00 95.31 85 ALA A O 1
ATOM 670 N N . ILE A 1 86 ? 1.366 1.725 -14.769 1.00 95.75 86 ILE A N 1
ATOM 671 C CA . ILE A 1 86 ? 1.360 2.967 -15.553 1.00 95.75 86 ILE A CA 1
ATOM 672 C C . ILE A 1 86 ? -0.067 3.303 -16.005 1.00 95.75 86 ILE A C 1
ATOM 674 O O . ILE A 1 86 ? -0.564 4.381 -15.685 1.00 95.75 86 ILE A O 1
ATOM 678 N N . VAL A 1 87 ? -0.767 2.377 -16.667 1.00 96.00 87 VAL A N 1
ATOM 679 C CA . VAL A 1 87 ? -2.147 2.601 -17.138 1.00 96.00 87 VAL A CA 1
ATOM 680 C C . VAL A 1 87 ? -3.087 2.908 -15.973 1.00 96.00 87 VAL A C 1
ATOM 682 O O . VAL A 1 87 ? -3.891 3.836 -16.046 1.00 96.00 87 VAL A O 1
ATOM 685 N N . PHE A 1 88 ? -2.963 2.166 -14.875 1.00 93.94 88 PHE A N 1
ATOM 686 C CA . PHE A 1 88 ? -3.773 2.359 -13.680 1.00 93.94 88 PHE A CA 1
ATOM 687 C C . PHE A 1 88 ? -3.512 3.716 -13.028 1.00 93.94 88 PHE A C 1
ATOM 689 O O . PHE A 1 88 ? -4.462 4.383 -12.634 1.00 93.94 88 PHE A O 1
ATOM 696 N N . SER A 1 89 ? -2.254 4.162 -12.959 1.00 94.19 89 SER A N 1
ATOM 697 C CA . SER A 1 89 ? -1.905 5.478 -12.417 1.00 94.19 89 SER A CA 1
ATOM 698 C C . SER A 1 89 ? -2.480 6.616 -13.265 1.00 94.19 89 SER A C 1
ATOM 700 O O . SER A 1 89 ? -3.156 7.485 -12.719 1.00 94.19 89 SER A O 1
ATOM 702 N N . MET A 1 90 ? -2.340 6.565 -14.595 1.00 94.06 90 MET A N 1
ATOM 703 C CA . MET A 1 90 ? -2.949 7.550 -15.496 1.00 94.06 90 MET A CA 1
ATOM 704 C C . MET A 1 90 ? -4.470 7.564 -15.345 1.00 94.06 90 MET A C 1
ATOM 706 O O . MET A 1 90 ? -5.077 8.621 -15.188 1.00 94.06 90 MET A O 1
ATOM 710 N N . GLY A 1 91 ? -5.084 6.378 -15.330 1.00 91.81 91 GLY A N 1
ATOM 711 C CA . GLY A 1 91 ? -6.516 6.229 -15.107 1.00 91.81 91 GLY A CA 1
ATOM 712 C C . GLY A 1 91 ? -6.938 6.821 -13.768 1.00 91.81 91 GLY A C 1
ATOM 713 O O . GLY A 1 91 ? -7.917 7.555 -13.709 1.00 91.81 91 GLY A O 1
ATOM 714 N N . SER A 1 92 ? -6.181 6.570 -12.700 1.00 90.62 92 SER A N 1
ATOM 715 C CA . SER A 1 92 ? -6.487 7.109 -11.379 1.00 90.62 92 SER A CA 1
ATOM 716 C C . SER A 1 92 ? -6.395 8.633 -11.335 1.00 90.62 92 SER A C 1
ATOM 718 O O . SER A 1 92 ? -7.296 9.232 -10.764 1.00 90.62 92 SER A O 1
ATOM 720 N N . ILE A 1 93 ? -5.420 9.255 -12.011 1.00 90.69 93 ILE A N 1
ATOM 721 C CA . ILE A 1 93 ? -5.283 10.720 -12.083 1.00 90.69 93 ILE A CA 1
ATOM 722 C C . ILE A 1 93 ? -6.476 11.361 -12.807 1.00 90.69 93 ILE A C 1
ATOM 724 O O . ILE A 1 93 ? -6.962 12.423 -12.433 1.00 90.69 93 ILE A O 1
ATOM 728 N N . ILE A 1 94 ? -6.997 10.699 -13.842 1.00 89.69 94 ILE A N 1
ATOM 729 C CA . ILE A 1 94 ? -8.148 11.198 -14.610 1.00 89.69 94 ILE A CA 1
ATOM 730 C C . ILE A 1 94 ? -9.466 10.946 -13.861 1.00 89.69 94 ILE A C 1
ATOM 732 O O . ILE A 1 94 ? -10.345 11.806 -13.802 1.00 89.69 94 ILE A O 1
ATOM 736 N N . ILE A 1 95 ? -9.628 9.750 -13.293 1.00 85.56 95 ILE A N 1
ATOM 737 C CA . ILE A 1 95 ? -10.885 9.290 -12.690 1.00 85.56 95 ILE A CA 1
ATOM 738 C C . ILE A 1 95 ? -11.086 9.881 -11.292 1.00 85.56 95 ILE A C 1
ATOM 740 O O . ILE A 1 95 ? -12.220 10.135 -10.894 1.00 85.56 95 ILE A O 1
ATOM 744 N N . SER A 1 96 ? -10.018 10.108 -10.535 1.00 85.75 96 SER A N 1
ATOM 745 C CA . SER A 1 96 ? -10.064 10.632 -9.167 1.00 85.75 96 SER A CA 1
ATOM 746 C C . SER A 1 96 ? -10.801 11.982 -9.038 1.00 85.75 96 SER A C 1
ATOM 748 O O . SER A 1 96 ? -11.739 12.047 -8.231 1.00 85.75 96 SER A O 1
ATOM 750 N N . PRO A 1 97 ? -10.533 13.022 -9.856 1.00 82.06 97 PRO A N 1
ATOM 751 C CA . PRO A 1 97 ? -11.314 14.258 -9.814 1.00 82.06 97 PRO A CA 1
ATOM 752 C C . PRO A 1 97 ? -12.762 14.043 -10.276 1.00 82.06 97 PRO A C 1
ATOM 754 O O . PRO A 1 97 ? -13.685 14.606 -9.686 1.00 82.06 97 PRO A O 1
ATOM 757 N N . ALA A 1 98 ? -12.999 13.185 -11.276 1.00 85.00 98 ALA A N 1
ATOM 758 C CA . ALA A 1 98 ? -14.352 12.852 -11.725 1.00 85.00 98 ALA A CA 1
ATOM 759 C C . ALA A 1 98 ? -15.174 12.170 -10.614 1.00 85.00 98 ALA A C 1
ATOM 761 O O . ALA A 1 98 ? -16.334 12.519 -10.391 1.00 85.00 98 ALA A O 1
ATOM 762 N N . LEU A 1 99 ? -14.561 11.251 -9.862 1.00 82.69 99 LEU A N 1
ATOM 763 C CA . LEU A 1 99 ? -15.156 10.632 -8.678 1.00 82.69 99 LEU A CA 1
ATOM 764 C C . LEU A 1 99 ? -15.453 11.668 -7.597 1.00 82.69 99 LEU A C 1
ATOM 766 O O . LEU A 1 99 ? -16.524 11.613 -6.996 1.00 82.69 99 LEU A O 1
ATOM 770 N N . GLU A 1 100 ? -14.561 12.636 -7.372 1.00 82.88 100 GLU A N 1
ATOM 771 C CA . GLU A 1 100 ? -14.816 13.712 -6.414 1.00 82.88 100 GLU A CA 1
ATOM 772 C C . GLU A 1 100 ? -16.045 14.546 -6.816 1.00 82.88 100 GLU A C 1
ATOM 774 O O . GLU A 1 100 ? -16.916 14.795 -5.976 1.00 82.88 100 GLU A O 1
ATOM 779 N N . PHE A 1 101 ? -16.177 14.912 -8.096 1.00 83.06 101 PHE A N 1
ATOM 780 C CA . PHE A 1 101 ? -17.365 15.602 -8.608 1.00 83.06 101 PHE A CA 1
ATOM 781 C C . PHE A 1 101 ? -18.634 14.769 -8.440 1.00 83.06 101 PHE A C 1
ATOM 783 O O . PHE A 1 101 ? -19.638 15.280 -7.945 1.00 83.06 101 PHE A O 1
ATOM 790 N N . VAL A 1 102 ? -18.599 13.483 -8.792 1.00 82.75 102 VAL A N 1
ATOM 791 C CA . VAL A 1 102 ? -19.756 12.590 -8.645 1.00 82.75 102 VAL A CA 1
ATOM 792 C C . VAL A 1 102 ? -20.153 12.458 -7.175 1.00 82.75 102 VAL A C 1
ATOM 794 O O . VAL A 1 102 ? -21.330 12.587 -6.845 1.00 82.75 102 VAL A O 1
ATOM 797 N N . VAL A 1 103 ? -19.193 12.267 -6.269 1.00 78.69 103 VAL A N 1
ATOM 798 C CA . VAL A 1 103 ? -19.469 12.138 -4.832 1.00 78.69 103 VAL A CA 1
ATOM 799 C C . VAL A 1 103 ? -20.044 13.427 -4.247 1.00 78.69 103 VAL A C 1
ATOM 801 O O . VAL A 1 103 ? -20.953 13.354 -3.418 1.00 78.69 103 VAL A O 1
ATOM 804 N N . ARG A 1 104 ? -19.574 14.601 -4.688 1.00 76.69 104 ARG A N 1
ATOM 805 C CA . ARG A 1 104 ? -20.126 15.895 -4.256 1.00 76.69 104 ARG A CA 1
ATOM 806 C C . ARG A 1 104 ? -21.531 16.132 -4.809 1.00 76.69 104 ARG A C 1
ATOM 808 O O . ARG A 1 104 ? -22.435 16.437 -4.033 1.00 76.69 104 ARG A O 1
ATOM 815 N N . SER A 1 105 ? -21.735 15.932 -6.110 1.00 81.62 105 SER A N 1
ATOM 816 C CA . SER A 1 105 ? -23.016 16.170 -6.791 1.00 81.62 105 SER A CA 1
ATOM 817 C C . SER A 1 105 ? -24.106 15.178 -6.374 1.00 81.62 105 SER A C 1
ATOM 819 O O . SER A 1 105 ? -25.273 15.544 -6.250 1.00 81.62 105 SER A O 1
ATOM 821 N N . TYR A 1 106 ? -23.734 13.930 -6.083 1.00 77.31 106 TYR A N 1
ATOM 822 C CA . TYR A 1 106 ? -24.656 12.840 -5.748 1.00 77.31 106 TYR A CA 1
ATOM 823 C C . TYR A 1 106 ? -24.520 12.367 -4.292 1.00 77.31 106 TYR A C 1
ATOM 825 O O . TYR A 1 106 ? -24.856 11.228 -3.958 1.00 77.31 106 TYR A O 1
ATOM 833 N N . ALA A 1 107 ? -24.088 13.247 -3.382 1.00 66.31 107 ALA A N 1
ATOM 834 C CA . ALA A 1 107 ? -23.845 12.900 -1.979 1.00 66.31 107 ALA A CA 1
ATOM 835 C C . ALA A 1 107 ? -25.062 12.251 -1.283 1.00 66.31 107 ALA A C 1
ATOM 837 O O . ALA A 1 107 ? -24.905 11.319 -0.493 1.00 66.31 107 ALA A O 1
ATOM 838 N N . ARG A 1 108 ? -26.286 12.711 -1.589 1.00 67.62 108 ARG A N 1
ATOM 839 C CA . ARG A 1 108 ? -27.541 12.189 -1.008 1.00 67.62 108 ARG A CA 1
ATOM 840 C C . ARG A 1 108 ? -27.859 10.745 -1.443 1.00 67.62 108 ARG A C 1
ATOM 842 O O . ARG A 1 108 ? -28.053 9.907 -0.560 1.00 67.62 108 ARG A O 1
ATOM 849 N N . PRO A 1 109 ? -27.923 10.405 -2.745 1.00 69.44 109 PRO A N 1
ATOM 850 C CA . PRO A 1 109 ? -28.165 9.025 -3.175 1.00 69.44 109 PRO A CA 1
ATOM 851 C C . PRO A 1 109 ? -27.007 8.075 -2.834 1.00 69.44 109 PRO A C 1
ATOM 853 O O . PRO A 1 109 ? -27.266 6.945 -2.422 1.00 69.44 109 PRO A O 1
ATOM 856 N N . ILE A 1 110 ? -25.750 8.533 -2.893 1.00 64.75 110 ILE A N 1
ATOM 857 C CA . ILE A 1 110 ? -24.588 7.716 -2.506 1.00 64.75 110 ILE A CA 1
ATOM 858 C C . ILE A 1 110 ? -24.628 7.383 -1.011 1.00 64.75 110 ILE A C 1
ATOM 860 O O . ILE A 1 110 ? -24.380 6.238 -0.645 1.00 64.75 110 ILE A O 1
ATOM 864 N N . ALA A 1 111 ? -25.014 8.323 -0.141 1.00 60.78 111 ALA A N 1
ATOM 865 C CA . ALA A 1 111 ? -25.199 8.036 1.284 1.00 60.78 111 ALA A CA 1
ATOM 866 C C . ALA A 1 111 ? -26.285 6.969 1.530 1.00 60.78 111 ALA A C 1
ATOM 868 O O . ALA A 1 111 ? -26.102 6.085 2.369 1.00 60.78 111 ALA A O 1
ATOM 869 N N . ARG A 1 112 ? -27.384 6.991 0.757 1.00 65.12 112 ARG A N 1
ATOM 870 C CA . ARG A 1 112 ? -28.452 5.976 0.838 1.00 65.12 112 ARG A CA 1
ATOM 871 C C . ARG A 1 112 ? -27.994 4.597 0.348 1.00 65.12 112 ARG A C 1
ATOM 873 O O . ARG A 1 112 ? -28.325 3.596 0.981 1.00 65.12 112 ARG A O 1
ATOM 880 N N . MET A 1 113 ? -27.213 4.522 -0.734 1.00 62.84 113 MET A N 1
ATOM 881 C CA . MET A 1 113 ? -26.639 3.252 -1.213 1.00 62.84 113 MET A CA 1
ATOM 882 C C . MET A 1 113 ? -25.530 2.728 -0.298 1.00 62.84 113 MET A C 1
ATOM 884 O O . MET A 1 113 ? -25.489 1.531 -0.025 1.00 62.84 113 MET A O 1
ATOM 888 N N . ALA A 1 114 ? -24.669 3.600 0.228 1.00 58.44 114 ALA A N 1
ATOM 889 C CA . ALA A 1 114 ? -23.618 3.221 1.168 1.00 58.44 114 ALA A CA 1
ATOM 890 C C . ALA A 1 114 ? -24.202 2.612 2.451 1.00 58.44 114 ALA A C 1
ATOM 892 O O . ALA A 1 114 ? -23.641 1.650 2.965 1.00 58.44 114 ALA A O 1
ATOM 893 N N . GLY A 1 115 ? -25.359 3.097 2.921 1.00 57.56 115 GLY A N 1
ATOM 894 C CA . GLY A 1 115 ? -26.106 2.466 4.015 1.00 57.56 115 GLY A CA 1
ATOM 895 C C . GLY A 1 115 ? -26.540 1.025 3.709 1.00 57.56 115 GLY A C 1
ATOM 896 O O . GLY A 1 115 ? -26.481 0.172 4.590 1.00 57.56 115 GLY A O 1
ATOM 897 N N . ARG A 1 116 ? -26.890 0.717 2.450 1.00 58.25 116 ARG A N 1
ATOM 898 C CA . ARG A 1 116 ? -27.224 -0.650 2.003 1.00 58.25 116 ARG A CA 1
ATOM 899 C C . ARG A 1 116 ? -25.983 -1.535 1.819 1.00 58.25 116 ARG A C 1
ATOM 901 O O . ARG A 1 116 ? -26.012 -2.701 2.193 1.00 58.25 116 ARG A O 1
ATOM 908 N N . LEU A 1 117 ? -24.868 -0.992 1.319 1.00 51.22 117 LEU A N 1
ATOM 909 C CA . LEU A 1 117 ? -23.591 -1.720 1.191 1.00 51.22 117 LEU A CA 1
ATOM 910 C C . LEU A 1 117 ? -22.857 -1.921 2.529 1.00 51.22 117 LEU A C 1
ATOM 912 O O . LEU A 1 117 ? -22.110 -2.888 2.691 1.00 51.22 117 LEU A O 1
ATOM 916 N N . ALA A 1 118 ? -23.090 -1.058 3.521 1.00 52.81 118 ALA A N 1
ATOM 917 C CA . ALA A 1 118 ? -22.589 -1.252 4.880 1.00 52.81 118 ALA A CA 1
ATOM 918 C C . ALA A 1 118 ? -23.075 -2.585 5.477 1.00 52.81 118 ALA A C 1
ATOM 920 O O . ALA A 1 118 ? -22.331 -3.215 6.227 1.00 52.81 118 ALA A O 1
ATOM 921 N N . TRP A 1 119 ? -24.265 -3.047 5.072 1.00 51.62 119 TRP A N 1
ATOM 922 C CA . TRP A 1 119 ? -24.845 -4.340 5.450 1.00 51.62 119 TRP A CA 1
ATOM 923 C C . TRP A 1 119 ? -24.091 -5.544 4.854 1.00 51.62 119 TRP A C 1
ATOM 925 O O . TRP A 1 119 ? -23.960 -6.576 5.504 1.00 51.62 119 TRP A O 1
ATOM 935 N N . LEU A 1 120 ? -23.513 -5.403 3.654 1.00 48.50 120 LEU A N 1
ATOM 936 C CA . LEU A 1 120 ? -22.695 -6.443 3.004 1.00 48.50 120 LEU A CA 1
ATOM 937 C C . LEU A 1 120 ? -21.270 -6.528 3.574 1.00 48.50 120 LEU A C 1
ATOM 939 O O . LEU A 1 120 ? -20.661 -7.594 3.588 1.00 48.50 120 LEU A O 1
ATOM 943 N N . THR A 1 121 ? -20.733 -5.420 4.089 1.00 48.03 121 THR A N 1
ATOM 944 C CA . THR A 1 121 ? -19.383 -5.378 4.688 1.00 48.03 121 THR A CA 1
ATOM 945 C C . THR A 1 121 ? -19.366 -5.723 6.180 1.00 48.03 121 THR A C 1
ATOM 947 O O . THR A 1 121 ? -18.319 -6.091 6.715 1.00 48.03 121 THR A O 1
ATOM 950 N N . THR A 1 122 ? -20.514 -5.668 6.864 1.00 52.91 122 THR A N 1
ATOM 951 C CA . THR A 1 122 ? -20.645 -6.077 8.272 1.00 52.91 122 THR A CA 1
ATOM 952 C C . THR A 1 122 ? -20.314 -7.553 8.532 1.00 52.91 122 THR A C 1
ATOM 954 O O . THR A 1 122 ? -19.610 -7.804 9.512 1.00 52.91 122 THR A O 1
ATOM 957 N N . PRO A 1 123 ? -20.747 -8.538 7.715 1.00 53.81 123 PRO A N 1
ATOM 958 C CA . PRO A 1 123 ? -20.415 -9.944 7.948 1.00 53.81 123 PRO A CA 1
ATOM 959 C C . PRO A 1 123 ? -18.931 -10.249 7.714 1.00 53.81 123 PRO A C 1
ATOM 961 O O . PRO A 1 123 ? -18.334 -10.931 8.540 1.00 53.81 123 PRO A O 1
ATOM 964 N N . VAL A 1 124 ? -18.301 -9.683 6.676 1.00 49.59 124 VAL A N 1
ATOM 965 C CA . VAL A 1 124 ? -16.853 -9.853 6.418 1.00 49.59 124 VAL A CA 1
ATOM 966 C C . VAL A 1 124 ? -16.027 -9.230 7.539 1.00 49.59 124 VAL A C 1
ATOM 968 O O . VAL A 1 124 ? -15.084 -9.839 8.042 1.00 49.59 124 VAL A O 1
ATOM 971 N N . ARG A 1 125 ? -16.427 -8.039 8.000 1.00 46.56 125 ARG A N 1
ATOM 972 C CA . ARG A 1 125 ? -15.787 -7.381 9.139 1.00 46.56 125 ARG A CA 1
ATOM 973 C C . ARG A 1 125 ? -15.979 -8.188 10.422 1.00 46.56 125 ARG A C 1
ATOM 975 O O . ARG A 1 125 ? -15.005 -8.358 11.136 1.00 46.56 125 ARG A O 1
ATOM 982 N N . ARG A 1 126 ? -17.168 -8.750 10.685 1.00 54.91 126 ARG A N 1
ATOM 983 C CA . ARG A 1 126 ? -17.408 -9.680 11.810 1.00 54.91 126 ARG A CA 1
ATOM 984 C C . ARG A 1 126 ? -16.571 -10.952 11.709 1.00 54.91 126 ARG A C 1
ATOM 986 O O . ARG A 1 126 ? -16.102 -11.424 12.736 1.00 54.91 126 ARG A O 1
ATOM 993 N N . TYR A 1 127 ? -16.402 -11.506 10.512 1.00 55.84 127 TYR A N 1
ATOM 994 C CA . TYR A 1 127 ? -15.622 -12.721 10.296 1.00 55.84 127 TYR A CA 1
ATOM 995 C C . TYR A 1 127 ? -14.134 -12.483 10.571 1.00 55.84 127 TYR A C 1
ATOM 997 O O . TYR A 1 127 ? -13.540 -13.212 11.360 1.00 55.84 127 TYR A O 1
ATOM 1005 N N . LEU A 1 128 ? -13.563 -11.408 10.017 1.00 51.62 128 LEU A N 1
ATOM 1006 C CA . LEU A 1 128 ? -12.178 -11.013 10.282 1.00 51.62 128 LEU A CA 1
ATOM 1007 C C . LEU A 1 128 ? -11.960 -10.670 11.760 1.00 51.62 128 LEU A C 1
ATOM 1009 O O . LEU A 1 128 ? -10.985 -11.127 12.339 1.00 51.62 128 LEU A O 1
ATOM 1013 N N . TRP A 1 129 ? -12.895 -9.958 12.397 1.00 48.62 129 TRP A N 1
ATOM 1014 C CA . TRP A 1 129 ? -12.808 -9.636 13.827 1.00 48.62 129 TRP A CA 1
ATOM 1015 C C . TRP A 1 129 ? -12.881 -10.888 14.710 1.00 48.62 129 TRP A C 1
ATOM 1017 O O . TRP A 1 129 ? -12.116 -11.021 15.655 1.00 48.62 129 TRP A O 1
ATOM 1027 N N . ARG A 1 130 ? -13.752 -11.852 14.378 1.00 55.25 130 ARG A N 1
ATOM 1028 C CA . ARG A 1 130 ? -13.822 -13.146 15.078 1.00 55.25 130 ARG A CA 1
ATOM 1029 C C . ARG A 1 130 ? -12.550 -13.967 14.897 1.00 55.25 130 ARG A C 1
ATOM 1031 O O . ARG A 1 130 ? -12.112 -14.617 15.843 1.00 55.25 130 ARG A O 1
ATOM 1038 N N . HIS A 1 131 ? -11.961 -13.940 13.705 1.00 54.81 131 HIS A N 1
ATOM 1039 C CA . HIS A 1 131 ? -10.715 -14.646 13.439 1.00 54.81 131 HIS A CA 1
ATOM 1040 C C . HIS A 1 131 ? -9.542 -14.006 14.194 1.00 54.81 131 HIS A C 1
ATOM 1042 O O . HIS A 1 131 ? -8.762 -14.719 14.821 1.00 54.81 131 HIS A O 1
ATOM 1048 N N . ASP A 1 132 ? -9.467 -12.677 14.218 1.00 54.66 132 ASP A N 1
ATOM 1049 C CA . ASP A 1 132 ? -8.439 -11.927 14.946 1.00 54.66 132 ASP A CA 1
ATOM 1050 C C . ASP A 1 132 ? -8.554 -12.144 16.467 1.00 54.66 132 ASP A C 1
ATOM 1052 O O . ASP A 1 132 ? -7.584 -12.522 17.125 1.00 54.66 132 ASP A O 1
ATOM 1056 N N . LEU A 1 133 ? -9.779 -12.096 17.008 1.00 54.53 133 LEU A N 1
ATOM 1057 C CA . LEU A 1 133 ? -10.074 -12.470 18.397 1.00 54.53 133 LEU A CA 1
ATOM 1058 C C . LEU A 1 133 ? -9.668 -13.917 18.708 1.00 54.53 133 LEU A C 1
ATOM 1060 O O . LEU A 1 133 ? -9.170 -14.192 19.795 1.00 54.53 133 LEU A O 1
ATOM 1064 N N . SER A 1 134 ? -9.837 -14.854 17.770 1.00 60.94 134 SER A N 1
ATOM 1065 C CA . SER A 1 134 ? -9.462 -16.258 17.985 1.00 60.94 134 SER A CA 1
ATOM 1066 C C . SER A 1 134 ? -7.946 -16.476 18.026 1.00 60.94 134 SER A C 1
ATOM 1068 O O . SER A 1 134 ? -7.458 -17.272 18.831 1.00 60.94 134 SER A O 1
ATOM 1070 N N . VAL A 1 135 ? -7.186 -15.749 17.200 1.00 61.22 135 VAL A N 1
ATOM 1071 C CA . VAL A 1 135 ? -5.718 -15.798 17.194 1.00 61.22 135 VAL A CA 1
ATOM 1072 C C . VAL A 1 135 ? -5.171 -15.121 18.445 1.00 61.22 135 VAL A C 1
ATOM 1074 O O . VAL A 1 135 ? -4.284 -15.676 19.095 1.00 61.22 135 VAL A O 1
ATOM 1077 N N . SER A 1 136 ? -5.748 -13.979 18.822 1.00 58.16 136 SER A N 1
ATOM 1078 C CA . SER A 1 136 ? -5.410 -13.269 20.052 1.00 58.16 136 SER A CA 1
ATOM 1079 C C . SER A 1 136 ? -5.695 -14.150 21.275 1.00 58.16 136 SER A C 1
ATOM 1081 O O . SER A 1 136 ? -4.786 -14.420 22.056 1.00 58.16 136 SER A O 1
ATOM 1083 N N . LYS A 1 137 ? -6.884 -14.764 21.373 1.00 63.88 137 LYS A N 1
ATOM 1084 C CA . LYS A 1 137 ? -7.250 -15.692 22.460 1.00 63.88 137 LYS A CA 1
ATOM 1085 C C . LYS A 1 137 ? -6.303 -16.892 22.574 1.00 63.88 137 LYS A C 1
ATOM 1087 O O . LYS A 1 137 ? -5.983 -17.319 23.676 1.00 63.88 137 LYS A O 1
ATOM 1092 N N . ARG A 1 138 ? -5.804 -17.428 21.453 1.00 68.81 138 ARG A N 1
ATOM 1093 C CA . ARG A 1 138 ? -4.801 -18.513 21.459 1.00 68.81 138 ARG A CA 1
ATOM 1094 C C . ARG A 1 138 ? -3.419 -18.063 21.934 1.00 68.81 138 ARG A C 1
ATOM 1096 O O . ARG A 1 138 ? -2.677 -18.894 22.454 1.00 68.81 138 ARG A O 1
ATOM 1103 N N . ARG A 1 139 ? -3.039 -16.801 21.711 1.00 68.50 139 ARG A N 1
ATOM 1104 C CA . ARG A 1 139 ? -1.803 -16.229 22.271 1.00 68.50 139 ARG A CA 1
ATOM 1105 C C . ARG A 1 139 ? -1.963 -15.969 23.769 1.00 68.50 139 ARG A C 1
ATOM 1107 O O . ARG A 1 139 ? -1.077 -16.338 24.525 1.00 68.50 139 ARG A O 1
ATOM 1114 N N . TRP A 1 140 ? -3.122 -15.461 24.186 1.00 60.62 140 TRP A N 1
ATOM 1115 C CA . TRP A 1 140 ? -3.473 -15.249 25.592 1.00 60.62 140 TRP A CA 1
ATOM 1116 C C . TRP A 1 140 ? -3.523 -16.545 26.396 1.00 60.62 140 TRP A C 1
ATOM 1118 O O . TRP A 1 140 ? -2.890 -16.625 27.437 1.00 60.62 140 TRP A O 1
ATOM 1128 N N . ASN A 1 141 ? -4.184 -17.589 25.889 1.00 70.75 141 ASN A N 1
ATOM 1129 C CA . ASN A 1 141 ? -4.200 -18.886 26.568 1.00 70.75 141 ASN A CA 1
ATOM 1130 C C . ASN A 1 141 ? -2.792 -19.471 26.720 1.00 70.75 141 ASN A C 1
ATOM 1132 O O . ASN A 1 141 ? -2.506 -20.084 27.737 1.00 70.75 141 ASN A O 1
ATOM 1136 N N . ARG A 1 142 ? -1.906 -19.271 25.735 1.00 73.31 142 ARG A N 1
ATOM 1137 C CA . ARG A 1 142 ? -0.507 -19.702 25.852 1.00 73.31 142 ARG A CA 1
ATOM 1138 C C . ARG A 1 142 ? 0.246 -18.919 26.921 1.00 73.31 142 ARG A C 1
ATOM 1140 O O . ARG A 1 142 ? 0.852 -19.541 27.778 1.00 73.31 142 ARG A O 1
ATOM 1147 N N . ALA A 1 143 ? 0.132 -17.592 26.917 1.00 67.81 143 ALA A N 1
ATOM 1148 C CA . ALA A 1 143 ? 0.751 -16.753 27.940 1.00 67.81 143 ALA A CA 1
ATOM 1149 C C . ALA A 1 143 ? 0.228 -17.077 29.352 1.00 67.81 143 ALA A C 1
ATOM 1151 O O . ALA A 1 143 ? 0.994 -17.047 30.306 1.00 67.81 143 ALA A O 1
ATOM 1152 N N . LEU A 1 144 ? -1.059 -17.422 29.482 1.00 67.94 144 LEU A N 1
ATOM 1153 C CA . LEU A 1 144 ? -1.663 -17.802 30.758 1.00 67.94 144 LEU A CA 1
ATOM 1154 C C . LEU A 1 144 ? -1.124 -19.146 31.266 1.00 67.94 144 LEU A C 1
ATOM 1156 O O . LEU A 1 144 ? -0.773 -19.252 32.433 1.00 67.94 144 LEU A O 1
ATOM 1160 N N . ILE A 1 145 ? -1.019 -20.142 30.379 1.00 74.06 145 ILE A N 1
ATOM 1161 C CA . ILE A 1 145 ? -0.448 -21.458 30.701 1.00 74.06 145 ILE A CA 1
ATOM 1162 C C . ILE A 1 145 ? 1.030 -21.326 31.090 1.00 74.06 145 ILE A C 1
ATOM 1164 O O . ILE A 1 145 ? 1.466 -21.954 32.048 1.00 74.06 145 ILE A O 1
ATOM 1168 N N . GLU A 1 146 ? 1.796 -20.497 30.376 1.00 74.69 146 GLU A N 1
ATOM 1169 C CA . GLU A 1 146 ? 3.199 -20.219 30.713 1.00 74.69 146 GLU A CA 1
ATOM 1170 C C . GLU A 1 146 ? 3.325 -19.560 32.092 1.00 74.69 146 GLU A C 1
ATOM 1172 O O . GLU A 1 146 ? 4.173 -19.952 32.884 1.00 74.69 146 GLU A O 1
ATOM 1177 N N . LEU A 1 147 ? 2.450 -18.605 32.412 1.00 72.25 147 LEU A N 1
ATOM 1178 C CA . LEU A 1 147 ? 2.485 -17.900 33.693 1.00 72.25 147 LEU A CA 1
ATOM 1179 C C . LEU A 1 147 ? 2.042 -18.789 34.867 1.00 72.25 147 LEU A C 1
ATOM 1181 O O . LEU A 1 147 ? 2.590 -18.680 35.960 1.00 72.25 147 LEU A O 1
ATOM 1185 N N . GLU A 1 148 ? 1.087 -19.692 34.643 1.00 75.62 148 GLU A N 1
ATOM 1186 C CA . GLU A 1 148 ? 0.671 -20.696 35.628 1.00 75.62 148 GLU A CA 1
ATOM 1187 C C . GLU A 1 148 ? 1.779 -21.728 35.886 1.00 75.62 148 GLU A C 1
ATOM 1189 O O . GLU A 1 148 ? 2.027 -22.094 37.035 1.00 75.62 148 GLU A O 1
ATOM 1194 N N . ALA A 1 149 ? 2.509 -22.133 34.843 1.00 75.69 149 ALA A N 1
ATOM 1195 C CA . ALA A 1 149 ? 3.680 -22.994 34.983 1.00 75.69 149 ALA A CA 1
ATOM 1196 C C . ALA A 1 149 ? 4.825 -22.301 35.745 1.00 75.69 149 ALA A C 1
ATOM 1198 O O . ALA A 1 149 ? 5.428 -22.916 36.625 1.00 75.69 149 ALA A O 1
ATOM 1199 N N . ASP A 1 150 ? 5.093 -21.023 35.448 1.00 72.25 150 ASP A N 1
ATOM 1200 C CA . ASP A 1 150 ? 6.107 -20.220 36.144 1.00 72.25 150 ASP A CA 1
ATOM 1201 C C . ASP A 1 150 ? 5.768 -20.080 37.644 1.00 72.25 150 ASP A C 1
ATOM 1203 O O . ASP A 1 150 ? 6.638 -20.271 38.494 1.00 72.25 150 ASP A O 1
ATOM 1207 N N . LEU A 1 151 ? 4.502 -19.804 37.986 1.00 72.69 151 LEU A N 1
ATOM 1208 C CA . LEU A 1 151 ? 4.044 -19.711 39.380 1.00 72.69 151 LEU A CA 1
ATOM 1209 C C . LEU A 1 151 ? 4.155 -21.050 40.119 1.00 72.69 151 LEU A C 1
ATOM 1211 O O . LEU A 1 151 ? 4.706 -21.090 41.217 1.00 72.69 151 LEU A O 1
ATOM 1215 N N . GLY A 1 152 ? 3.714 -22.152 39.504 1.00 72.62 152 GLY A N 1
ATOM 1216 C CA . GLY A 1 152 ? 3.831 -23.483 40.107 1.00 72.62 152 GLY A CA 1
ATOM 1217 C C . GLY A 1 152 ? 5.287 -23.903 40.346 1.00 72.62 152 GLY A C 1
ATOM 1218 O O . GLY A 1 152 ? 5.599 -24.541 41.351 1.00 72.62 152 GLY A O 1
ATOM 1219 N N . ALA A 1 153 ? 6.210 -23.501 39.467 1.00 75.38 153 ALA A N 1
ATOM 1220 C CA . ALA A 1 153 ? 7.638 -23.745 39.659 1.00 75.38 153 ALA A CA 1
ATOM 1221 C C . ALA A 1 153 ? 8.219 -22.954 40.844 1.00 75.38 153 ALA A C 1
ATOM 1223 O O . ALA A 1 153 ? 9.117 -23.450 41.526 1.00 75.38 153 ALA A O 1
ATOM 1224 N N . ILE A 1 154 ? 7.721 -21.740 41.097 1.00 71.31 154 ILE A N 1
ATOM 1225 C CA . ILE A 1 154 ? 8.121 -20.925 42.253 1.00 71.31 154 ILE A CA 1
ATOM 1226 C C . ILE A 1 154 ? 7.575 -21.536 43.551 1.00 71.31 154 ILE A C 1
ATOM 1228 O O . ILE A 1 154 ? 8.339 -21.702 44.500 1.00 71.31 154 ILE A O 1
ATOM 1232 N N . GLU A 1 155 ? 6.303 -21.943 43.579 1.00 74.31 155 GLU A N 1
ATOM 1233 C CA . GLU A 1 155 ? 5.693 -22.609 44.741 1.00 74.31 155 GLU A CA 1
ATOM 1234 C C . GLU A 1 155 ? 6.418 -23.914 45.102 1.00 74.31 155 GLU A C 1
ATOM 1236 O O . GLU A 1 155 ? 6.734 -24.152 46.267 1.00 74.31 155 GLU A O 1
ATOM 1241 N N . ALA A 1 156 ? 6.771 -24.733 44.106 1.00 76.81 156 ALA A N 1
ATOM 1242 C CA . ALA A 1 156 ? 7.524 -25.967 44.333 1.00 76.81 156 ALA A CA 1
ATOM 1243 C C . ALA A 1 156 ? 8.928 -25.708 44.909 1.00 76.81 156 ALA A C 1
ATOM 1245 O O . ALA A 1 156 ? 9.415 -26.477 45.738 1.00 76.81 156 ALA A O 1
ATOM 1246 N N . ARG A 1 157 ? 9.590 -24.621 44.491 1.00 72.56 157 ARG A N 1
ATOM 1247 C CA . ARG A 1 157 ? 10.893 -24.228 45.049 1.00 72.56 157 ARG A CA 1
ATOM 1248 C C . ARG A 1 157 ? 10.768 -23.776 46.497 1.00 72.56 157 ARG A C 1
ATOM 1250 O O . ARG A 1 157 ? 11.581 -24.201 47.308 1.00 72.56 157 ARG A O 1
ATOM 1257 N N . LEU A 1 158 ? 9.746 -22.983 46.817 1.00 68.62 158 LEU A N 1
ATOM 1258 C CA . LEU A 1 158 ? 9.453 -22.567 48.191 1.00 68.62 158 LEU A CA 1
ATOM 1259 C C . LEU A 1 158 ? 9.218 -23.772 49.105 1.00 68.62 158 LEU A C 1
ATOM 1261 O O . LEU A 1 158 ? 9.863 -23.869 50.143 1.00 68.62 158 LEU A O 1
ATOM 1265 N N . ALA A 1 159 ? 8.395 -24.732 48.675 1.00 74.31 159 ALA A N 1
ATOM 1266 C CA . ALA A 1 159 ? 8.139 -25.949 49.443 1.00 74.31 159 ALA A CA 1
ATOM 1267 C C . ALA A 1 159 ? 9.418 -26.772 49.693 1.00 74.31 159 ALA A C 1
ATOM 1269 O O . ALA A 1 159 ? 9.627 -27.276 50.795 1.00 74.31 159 ALA A O 1
ATOM 1270 N N . ASN A 1 160 ? 10.307 -26.876 48.697 1.00 75.56 160 ASN A N 1
ATOM 1271 C CA . ASN A 1 160 ? 11.594 -27.555 48.869 1.00 75.56 160 ASN A CA 1
ATOM 1272 C C . ASN A 1 160 ? 12.517 -26.818 49.847 1.00 75.56 160 ASN A C 1
ATOM 1274 O O . ASN A 1 160 ? 13.180 -27.465 50.649 1.00 75.56 160 ASN A O 1
ATOM 1278 N N . ILE A 1 161 ? 12.555 -25.484 49.806 1.00 69.50 161 ILE A N 1
ATOM 1279 C CA . ILE A 1 161 ? 13.363 -24.682 50.734 1.00 69.50 161 ILE A CA 1
ATOM 1280 C C . ILE A 1 161 ? 12.831 -24.819 52.163 1.00 69.50 161 ILE A C 1
ATOM 1282 O O . ILE A 1 161 ? 13.619 -25.001 53.085 1.00 69.50 161 ILE A O 1
ATOM 1286 N N . GLU A 1 162 ? 11.511 -24.772 52.357 1.00 72.00 162 GLU A N 1
ATOM 1287 C CA . GLU A 1 162 ? 10.887 -24.990 53.667 1.00 72.00 162 GLU A CA 1
ATOM 1288 C C . GLU A 1 162 ? 11.214 -26.379 54.227 1.00 72.00 162 GLU A C 1
ATOM 1290 O O . GLU A 1 162 ? 11.563 -26.496 55.401 1.00 72.00 162 GLU A O 1
ATOM 1295 N N . ALA A 1 163 ? 11.178 -27.415 53.382 1.00 73.25 163 ALA A N 1
ATOM 1296 C CA . ALA A 1 163 ? 11.565 -28.768 53.767 1.00 73.25 163 ALA A CA 1
ATOM 1297 C C . ALA A 1 163 ? 13.055 -28.863 54.141 1.00 73.25 163 ALA A C 1
ATOM 1299 O O . ALA A 1 163 ? 13.381 -29.410 55.189 1.00 73.25 163 ALA A O 1
ATOM 1300 N N . SER A 1 164 ? 13.955 -28.282 53.338 1.00 68.38 164 SER A N 1
ATOM 1301 C CA . SER A 1 164 ? 15.398 -28.283 53.627 1.00 68.38 164 SER A CA 1
ATOM 1302 C C . SER A 1 164 ? 15.754 -27.505 54.894 1.00 68.38 164 SER A C 1
ATOM 1304 O O . SER A 1 164 ? 16.659 -27.900 55.617 1.00 68.38 164 SER A O 1
ATOM 1306 N N . VAL A 1 165 ? 15.035 -26.421 55.195 1.00 64.56 165 VAL A N 1
ATOM 1307 C CA . VAL A 1 165 ? 15.190 -25.684 56.458 1.00 64.56 165 VAL A CA 1
ATOM 1308 C C . VAL A 1 165 ? 14.740 -26.536 57.642 1.00 64.56 165 VAL A C 1
ATOM 1310 O O . VAL A 1 165 ? 15.403 -26.523 58.672 1.00 64.56 165 VAL A O 1
ATOM 1313 N N . ALA A 1 166 ? 13.613 -27.241 57.523 1.00 66.88 166 ALA A N 1
ATOM 1314 C CA . ALA A 1 166 ? 13.077 -28.057 58.610 1.00 66.88 166 ALA A CA 1
ATOM 1315 C C . ALA A 1 166 ? 13.967 -29.267 58.953 1.00 66.88 166 ALA A C 1
ATOM 1317 O O . ALA A 1 166 ? 13.863 -29.799 60.053 1.00 66.88 166 ALA A O 1
ATOM 1318 N N . GLU A 1 167 ? 14.822 -29.698 58.023 1.00 69.19 167 GLU A N 1
ATOM 1319 C CA . GLU A 1 167 ? 15.735 -30.838 58.179 1.00 69.19 167 GLU A CA 1
ATOM 1320 C C . GLU A 1 167 ? 17.121 -30.435 58.738 1.00 69.19 167 GLU A C 1
ATOM 1322 O O . GLU A 1 167 ? 17.905 -31.296 59.138 1.00 69.19 167 GLU A O 1
ATOM 1327 N N . CYS A 1 168 ? 17.429 -29.134 58.819 1.00 58.25 168 CYS A N 1
ATOM 1328 C CA . CYS A 1 168 ? 18.675 -28.621 59.397 1.00 58.25 168 CYS A CA 1
ATOM 1329 C C . CYS A 1 168 ? 18.557 -28.419 60.922 1.00 58.25 168 CYS A C 1
ATOM 1331 O O . CYS A 1 168 ? 18.138 -27.360 61.381 1.00 58.25 168 CYS A O 1
ATOM 1333 N N . ASP A 1 169 ? 18.990 -29.418 61.698 1.00 54.75 169 ASP A N 1
ATOM 1334 C CA . ASP A 1 169 ? 19.065 -29.391 63.177 1.00 54.75 169 ASP A CA 1
ATOM 1335 C C . ASP A 1 169 ? 20.423 -28.883 63.734 1.00 54.75 169 ASP A C 1
ATOM 1337 O O . ASP A 1 169 ? 20.642 -28.878 64.947 1.00 54.75 169 ASP A O 1
ATOM 1341 N N . ASP A 1 170 ? 21.364 -28.468 62.875 1.00 57.47 170 ASP A N 1
ATOM 1342 C CA . ASP A 1 170 ? 22.743 -28.125 63.266 1.00 57.47 170 ASP A CA 1
ATOM 1343 C C . ASP A 1 170 ? 22.959 -26.594 63.382 1.00 57.47 170 ASP A C 1
ATOM 1345 O O . ASP A 1 170 ? 22.826 -25.896 62.370 1.00 57.47 170 ASP A O 1
ATOM 1349 N N . PRO A 1 171 ? 23.299 -26.036 64.563 1.00 55.06 171 PRO A N 1
ATOM 1350 C CA . PRO A 1 171 ? 23.430 -24.591 64.791 1.00 55.06 171 PRO A CA 1
ATOM 1351 C C . PRO A 1 171 ? 24.502 -23.891 63.936 1.00 55.06 171 PRO A C 1
ATOM 1353 O O . PRO A 1 171 ? 24.298 -22.735 63.574 1.00 55.06 171 PRO A O 1
ATOM 1356 N N . ASP A 1 172 ? 25.580 -24.569 63.525 1.00 56.97 172 ASP A N 1
ATOM 1357 C CA . ASP A 1 172 ? 26.598 -23.976 62.630 1.00 56.97 172 ASP A CA 1
ATOM 1358 C C . ASP A 1 172 ? 26.135 -23.945 61.154 1.00 56.97 172 ASP A C 1
ATOM 1360 O O . ASP A 1 172 ? 26.644 -23.175 60.334 1.00 56.97 172 ASP A O 1
ATOM 1364 N N . SER A 1 173 ? 25.109 -24.732 60.805 1.00 57.91 173 SER A N 1
ATOM 1365 C CA . SER A 1 173 ? 24.447 -24.683 59.493 1.00 57.91 173 SER A CA 1
ATOM 1366 C C . SER A 1 173 ? 23.445 -23.528 59.372 1.00 57.91 173 SER A C 1
ATOM 1368 O O . SER A 1 173 ? 23.051 -23.174 58.260 1.00 57.91 173 SER A O 1
ATOM 1370 N N . VAL A 1 174 ? 23.068 -22.902 60.495 1.00 57.09 174 VAL A N 1
ATOM 1371 C CA . VAL A 1 174 ? 22.058 -21.834 60.554 1.00 57.09 174 VAL A CA 1
ATOM 1372 C C . VAL A 1 174 ? 22.549 -20.558 59.874 1.00 57.09 174 VAL A C 1
ATOM 1374 O O . VAL A 1 174 ? 21.777 -19.947 59.139 1.00 57.09 174 VAL A O 1
ATOM 1377 N N . ASP A 1 175 ? 23.824 -20.189 60.024 1.00 60.94 175 ASP A N 1
ATOM 1378 C CA . ASP A 1 175 ? 24.391 -19.012 59.346 1.00 60.94 175 ASP A CA 1
ATOM 1379 C C . ASP A 1 175 ? 24.509 -19.222 57.828 1.00 60.94 175 ASP A C 1
ATOM 1381 O O . ASP A 1 175 ? 24.154 -18.340 57.045 1.00 60.94 175 ASP A O 1
ATOM 1385 N N . SER A 1 176 ? 24.887 -20.428 57.392 1.00 59.78 176 SER A N 1
ATOM 1386 C CA . SER A 1 176 ? 24.903 -20.786 55.963 1.00 59.78 176 SER A CA 1
ATOM 1387 C C . SER A 1 176 ? 23.484 -20.855 55.375 1.00 59.78 176 SER A C 1
ATOM 1389 O O . SER A 1 176 ? 23.240 -20.400 54.257 1.00 59.78 176 SER A O 1
ATOM 1391 N N . ALA A 1 177 ? 22.514 -21.372 56.136 1.00 57.78 177 ALA A N 1
ATOM 1392 C CA . ALA A 1 177 ? 21.102 -21.382 55.759 1.00 57.78 177 ALA A CA 1
ATOM 1393 C C . ALA A 1 177 ? 20.497 -19.967 55.732 1.00 57.78 177 ALA A C 1
ATOM 1395 O O . ALA A 1 177 ? 19.595 -19.694 54.936 1.00 57.78 177 ALA A O 1
ATOM 1396 N N . ARG A 1 178 ? 20.999 -19.050 56.566 1.00 62.28 178 ARG A N 1
ATOM 1397 C CA . ARG A 1 178 ? 20.602 -17.637 56.599 1.00 62.28 178 ARG A CA 1
ATOM 1398 C C . ARG A 1 178 ? 21.116 -16.879 55.377 1.00 62.28 178 ARG A C 1
ATOM 1400 O O . ARG A 1 178 ? 20.332 -16.179 54.742 1.00 62.28 178 ARG A O 1
ATOM 1407 N N . GLU A 1 179 ? 22.372 -17.088 54.993 1.00 67.06 179 GLU A N 1
ATOM 1408 C CA . GLU A 1 179 ? 22.954 -16.488 53.786 1.00 67.06 179 GLU A CA 1
ATOM 1409 C C . GLU A 1 179 ? 22.265 -17.017 52.510 1.00 67.06 179 GLU A C 1
ATOM 1411 O O . GLU A 1 179 ? 21.891 -16.245 51.625 1.00 67.06 179 GLU A O 1
ATOM 1416 N N . LEU A 1 180 ? 21.963 -18.323 52.456 1.00 65.25 180 LEU A N 1
ATOM 1417 C CA . LEU A 1 180 ? 21.164 -18.921 51.377 1.00 65.25 180 LEU A CA 1
ATOM 1418 C C . LEU A 1 180 ? 19.728 -18.372 51.328 1.00 65.25 180 LEU A C 1
ATOM 1420 O O . LEU A 1 180 ? 19.192 -18.158 50.239 1.00 65.25 180 LEU A O 1
ATOM 1424 N N . ARG A 1 181 ? 19.108 -18.098 52.483 1.00 63.38 181 ARG A N 1
ATOM 1425 C CA . ARG A 1 181 ? 17.779 -17.468 52.559 1.00 63.38 181 ARG A CA 1
ATOM 1426 C C . ARG A 1 181 ? 17.782 -16.039 52.034 1.00 63.38 181 ARG A C 1
ATOM 1428 O O . ARG A 1 181 ? 16.869 -15.684 51.296 1.00 63.38 181 ARG A O 1
ATOM 1435 N N . GLU A 1 182 ? 18.776 -15.227 52.380 1.00 69.94 182 GLU A N 1
ATOM 1436 C CA . GLU A 1 182 ? 18.862 -13.846 51.888 1.00 69.94 182 GLU A CA 1
ATOM 1437 C C . GLU A 1 182 ? 19.050 -13.797 50.367 1.00 69.94 182 GLU A C 1
ATOM 1439 O O . GLU A 1 182 ? 18.344 -13.054 49.680 1.00 69.94 182 GLU A O 1
ATOM 1444 N N . VAL A 1 183 ? 19.924 -14.649 49.821 1.00 71.06 183 VAL A N 1
ATOM 1445 C CA . VAL A 1 183 ? 20.126 -14.768 48.367 1.00 71.06 183 VAL A CA 1
ATOM 1446 C C . VAL A 1 183 ? 18.838 -15.197 47.659 1.00 71.06 183 VAL A C 1
ATOM 1448 O O . VAL A 1 183 ? 18.497 -14.658 46.602 1.00 71.06 183 VAL A O 1
ATOM 1451 N N . GLU A 1 184 ? 18.086 -16.129 48.241 1.00 66.25 184 GLU A N 1
ATOM 1452 C CA . GLU A 1 184 ? 16.848 -16.622 47.642 1.00 66.25 184 GLU A CA 1
ATOM 1453 C C . GLU A 1 184 ? 15.701 -15.601 47.743 1.00 66.25 184 GLU A C 1
ATOM 1455 O O . GLU A 1 184 ? 14.947 -15.441 46.784 1.00 66.25 184 GLU A O 1
ATOM 1460 N N . VAL A 1 185 ? 15.608 -14.827 48.833 1.00 68.25 185 VAL A N 1
ATOM 1461 C CA . VAL A 1 185 ? 14.640 -13.720 48.968 1.00 68.25 185 VAL A CA 1
ATOM 1462 C C . VAL A 1 185 ? 14.900 -12.630 47.924 1.00 68.25 185 VAL A C 1
ATOM 1464 O O . VAL A 1 185 ? 13.960 -12.161 47.275 1.00 68.25 185 VAL A O 1
ATOM 1467 N N . VAL A 1 186 ? 16.165 -12.258 47.692 1.00 71.00 186 VAL A N 1
ATOM 1468 C CA . VAL A 1 186 ? 16.534 -11.301 46.631 1.00 71.00 186 VAL A CA 1
ATOM 1469 C C . VAL A 1 186 ? 16.163 -11.858 45.254 1.00 71.00 186 VAL A C 1
ATOM 1471 O O . VAL A 1 186 ? 15.522 -11.173 44.454 1.00 71.00 186 VAL A O 1
ATOM 1474 N N . ARG A 1 187 ? 16.457 -13.138 45.001 1.00 71.50 187 ARG A N 1
ATOM 1475 C CA . ARG A 1 187 ? 16.110 -13.814 43.744 1.00 71.50 187 ARG A CA 1
ATOM 1476 C C . ARG A 1 187 ? 14.596 -13.892 43.507 1.00 71.50 187 ARG A C 1
ATOM 1478 O O . ARG A 1 187 ? 14.143 -13.770 42.366 1.00 71.50 187 ARG A O 1
ATOM 1485 N N . GLN A 1 188 ? 13.808 -14.079 44.562 1.00 65.19 188 GLN A N 1
ATOM 1486 C CA . GLN A 1 188 ? 12.344 -14.084 44.501 1.00 65.19 188 GLN A CA 1
ATOM 1487 C C . GLN A 1 188 ? 11.769 -12.683 44.272 1.00 65.19 188 GLN A C 1
ATOM 1489 O O . GLN A 1 188 ? 10.833 -12.532 43.484 1.00 65.19 188 GLN A O 1
ATOM 1494 N N . SER A 1 189 ? 12.357 -11.653 44.883 1.00 70.81 189 SER A N 1
ATOM 1495 C CA . SER A 1 189 ? 12.006 -10.249 44.633 1.00 70.81 189 SER A CA 1
ATOM 1496 C C . SER A 1 189 ? 12.232 -9.855 43.164 1.00 70.81 189 SER A C 1
ATOM 1498 O O . SER A 1 189 ? 11.370 -9.230 42.532 1.00 70.81 189 SER A O 1
ATOM 1500 N N . ASP A 1 190 ? 13.338 -10.308 42.570 1.00 72.44 190 ASP A N 1
ATOM 1501 C CA . ASP A 1 190 ? 13.640 -10.093 41.151 1.00 72.44 190 ASP A CA 1
ATOM 1502 C C . ASP A 1 190 ? 12.663 -10.842 40.232 1.00 72.44 190 ASP A C 1
ATOM 1504 O O . ASP A 1 190 ? 12.167 -10.282 39.246 1.00 72.44 190 ASP A O 1
ATOM 1508 N N . ALA A 1 191 ? 12.320 -12.089 40.572 1.00 66.81 191 ALA A N 1
ATOM 1509 C CA . ALA A 1 191 ? 11.323 -12.870 39.841 1.00 66.81 191 ALA A CA 1
ATOM 1510 C C . ALA A 1 191 ? 9.936 -12.206 39.887 1.00 66.81 191 ALA A C 1
ATOM 1512 O O . ALA A 1 191 ? 9.278 -12.066 38.852 1.00 66.81 191 ALA A O 1
ATOM 1513 N N . TYR A 1 192 ? 9.521 -11.717 41.058 1.00 66.38 192 TYR A N 1
ATOM 1514 C CA . TYR A 1 192 ? 8.272 -10.979 41.232 1.00 66.38 192 TYR A CA 1
ATOM 1515 C C . TYR A 1 192 ? 8.255 -9.683 40.410 1.00 66.38 192 TYR A C 1
ATOM 1517 O O . TYR A 1 192 ? 7.281 -9.390 39.709 1.00 66.38 192 TYR A O 1
ATOM 1525 N N . THR A 1 193 ? 9.359 -8.934 40.419 1.00 70.69 193 THR A N 1
ATOM 1526 C CA . THR A 1 193 ? 9.503 -7.697 39.640 1.00 70.69 193 THR A CA 1
ATOM 1527 C C . THR A 1 193 ? 9.436 -7.970 38.134 1.00 70.69 193 THR A C 1
ATOM 1529 O O . THR A 1 193 ? 8.744 -7.252 37.407 1.00 70.69 193 THR A O 1
ATOM 1532 N N . SER A 1 194 ? 10.069 -9.048 37.666 1.00 71.19 194 SER A N 1
ATOM 1533 C CA . SER A 1 194 ? 10.009 -9.502 36.270 1.00 71.19 194 SER A CA 1
ATOM 1534 C C . SER A 1 194 ? 8.587 -9.892 35.843 1.00 71.19 194 SER A C 1
ATOM 1536 O O . SER A 1 194 ? 8.101 -9.446 34.798 1.00 71.19 194 SER A O 1
ATOM 1538 N N . ILE A 1 195 ? 7.862 -10.646 36.677 1.00 64.56 195 ILE A N 1
ATOM 1539 C CA . ILE A 1 195 ? 6.456 -11.008 36.429 1.00 64.56 195 ILE A CA 1
ATOM 1540 C C . ILE A 1 195 ? 5.583 -9.748 36.362 1.00 64.56 195 ILE A C 1
ATOM 1542 O O . ILE A 1 195 ? 4.809 -9.576 35.417 1.00 64.56 195 ILE A O 1
ATOM 1546 N N . LYS A 1 196 ? 5.757 -8.813 37.302 1.00 68.38 196 LYS A N 1
ATOM 1547 C CA . LYS A 1 196 ? 5.017 -7.544 37.338 1.00 68.38 196 LYS A CA 1
ATOM 1548 C C . LYS A 1 196 ? 5.273 -6.687 36.093 1.00 68.38 196 LYS A C 1
ATOM 1550 O O . LYS A 1 196 ? 4.335 -6.108 35.543 1.00 68.38 196 LYS A O 1
ATOM 1555 N N . GLN A 1 197 ? 6.512 -6.645 35.599 1.00 70.25 197 GLN A N 1
ATOM 1556 C CA . GLN A 1 197 ? 6.860 -5.958 34.351 1.00 70.25 197 GLN A CA 1
ATOM 1557 C C . GLN A 1 197 ? 6.231 -6.624 33.120 1.00 70.25 197 GLN A C 1
ATOM 1559 O O . GLN A 1 197 ? 5.688 -5.922 32.266 1.00 70.25 197 GLN A O 1
ATOM 1564 N N . ARG A 1 198 ? 6.232 -7.964 33.037 1.00 65.25 198 ARG A N 1
ATOM 1565 C CA . ARG A 1 198 ? 5.572 -8.714 31.949 1.00 65.25 198 ARG A CA 1
ATOM 1566 C C . ARG A 1 198 ? 4.061 -8.455 31.924 1.00 65.25 198 ARG A C 1
ATOM 1568 O O . ARG A 1 198 ? 3.506 -8.220 30.851 1.00 65.25 198 ARG A O 1
ATOM 1575 N N . ILE A 1 199 ? 3.415 -8.412 33.092 1.00 63.00 199 ILE A N 1
ATOM 1576 C CA . ILE A 1 199 ? 1.993 -8.056 33.234 1.00 63.00 199 ILE A CA 1
ATOM 1577 C C . ILE A 1 199 ? 1.750 -6.601 32.800 1.00 63.00 199 ILE A C 1
ATOM 1579 O O . ILE A 1 199 ? 0.822 -6.331 32.037 1.00 63.00 199 ILE A O 1
ATOM 1583 N N . GLY A 1 200 ? 2.605 -5.662 33.216 1.00 63.84 200 GLY A N 1
ATOM 1584 C CA . GLY A 1 200 ? 2.522 -4.256 32.806 1.00 63.84 200 GLY A CA 1
ATOM 1585 C C . GLY A 1 200 ? 2.681 -4.052 31.294 1.00 63.84 200 GLY A C 1
ATOM 1586 O O . GLY A 1 200 ? 1.920 -3.300 30.685 1.00 63.84 200 GLY A O 1
ATOM 1587 N N . ALA A 1 201 ? 3.613 -4.770 30.665 1.00 62.88 201 ALA A N 1
ATOM 1588 C CA . ALA A 1 201 ? 3.805 -4.751 29.216 1.00 62.88 201 ALA A CA 1
ATOM 1589 C C . ALA A 1 201 ? 2.602 -5.352 28.469 1.00 62.88 201 ALA A C 1
ATOM 1591 O O . ALA A 1 201 ? 2.151 -4.788 27.470 1.00 62.88 201 ALA A O 1
ATOM 1592 N N . ALA A 1 202 ? 2.028 -6.446 28.983 1.00 55.38 202 ALA A N 1
ATOM 1593 C CA . ALA A 1 202 ? 0.791 -7.021 28.454 1.00 55.38 202 ALA A CA 1
ATOM 1594 C C . ALA A 1 202 ? -0.396 -6.043 28.575 1.00 55.38 202 ALA A C 1
ATOM 1596 O O . ALA A 1 202 ? -1.202 -5.942 27.650 1.00 55.38 202 ALA A O 1
ATOM 1597 N N . ARG A 1 203 ? -0.460 -5.262 29.666 1.00 54.72 203 ARG A N 1
ATOM 1598 C CA . ARG A 1 203 ? -1.477 -4.222 29.909 1.00 54.72 203 ARG A CA 1
ATOM 1599 C C . ARG A 1 203 ? -1.365 -3.043 28.939 1.00 54.72 203 ARG A C 1
ATOM 1601 O O . ARG A 1 203 ? -2.382 -2.530 28.487 1.00 54.72 203 ARG A O 1
ATOM 1608 N N . ALA A 1 204 ? -0.147 -2.624 28.598 1.00 56.72 204 ALA A N 1
ATOM 1609 C CA . 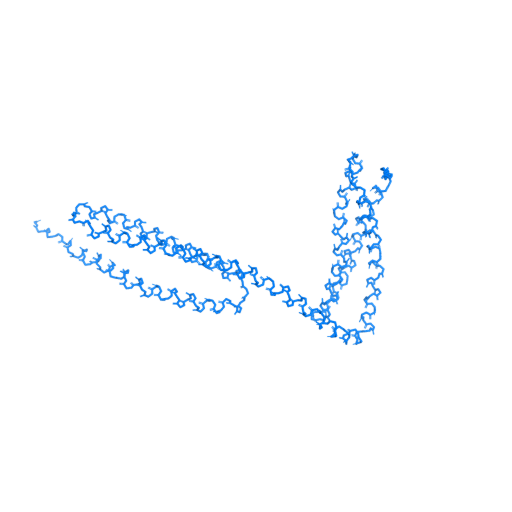ALA A 1 204 ? 0.092 -1.523 27.662 1.00 56.72 204 ALA A CA 1
ATOM 1610 C C . ALA A 1 204 ? -0.225 -1.887 26.197 1.00 56.72 204 ALA A C 1
ATOM 1612 O O . ALA A 1 204 ? -0.492 -1.003 25.384 1.00 56.72 204 ALA A O 1
ATOM 1613 N N . ALA A 1 205 ? -0.202 -3.178 25.856 1.00 54.69 205 ALA A N 1
ATOM 1614 C CA . ALA A 1 205 ? -0.366 -3.665 24.490 1.00 54.69 205 ALA A CA 1
ATOM 1615 C C . ALA A 1 205 ? -1.831 -3.859 24.035 1.00 54.69 205 ALA A C 1
ATOM 1617 O O . ALA A 1 205 ? -2.033 -4.207 22.869 1.00 54.69 205 ALA A O 1
ATOM 1618 N N . TYR A 1 206 ? -2.851 -3.661 24.890 1.00 56.22 206 TYR A N 1
ATOM 1619 C CA . TYR A 1 206 ? -4.237 -4.033 24.553 1.00 56.22 206 TYR A CA 1
ATOM 1620 C C . TYR A 1 206 ? -5.331 -3.014 24.938 1.00 56.22 206 TYR A C 1
ATOM 1622 O O . TYR A 1 206 ? -5.193 -2.230 25.873 1.00 56.22 206 TYR A O 1
ATOM 1630 N N . ASP A 1 207 ? -6.420 -3.032 24.158 1.00 53.19 207 ASP A N 1
ATOM 1631 C CA . ASP A 1 207 ? -7.550 -2.088 24.166 1.00 53.19 207 ASP A CA 1
ATOM 1632 C C . ASP A 1 207 ? -8.419 -2.190 25.443 1.00 53.19 207 ASP A C 1
ATOM 1634 O O . ASP A 1 207 ? -8.704 -3.281 25.943 1.00 53.19 207 ASP A O 1
ATOM 1638 N N . ARG A 1 208 ? -8.854 -1.032 25.963 1.00 49.66 208 ARG A N 1
ATOM 1639 C CA . ARG A 1 208 ? -9.195 -0.784 27.383 1.00 49.66 208 ARG A CA 1
ATOM 1640 C C . ARG A 1 208 ? -10.307 -1.669 27.970 1.00 49.66 208 ARG A C 1
ATOM 1642 O O . ARG A 1 208 ? -10.240 -2.014 29.136 1.00 49.66 208 ARG A O 1
ATOM 1649 N N . SER A 1 209 ? -11.306 -2.078 27.188 1.00 44.34 209 SER A N 1
ATOM 1650 C CA . SER A 1 209 ? -12.543 -2.656 27.758 1.00 44.34 209 SER A CA 1
ATOM 1651 C C . SER A 1 209 ? -12.519 -4.159 28.101 1.00 44.34 209 SER A C 1
ATOM 1653 O O . SER A 1 209 ? -13.365 -4.616 28.868 1.00 44.34 209 SER A O 1
ATOM 1655 N N . GLU A 1 210 ? -11.588 -4.947 27.547 1.00 52.06 210 GLU A N 1
ATOM 1656 C CA . GLU A 1 210 ? -11.385 -6.356 27.956 1.00 52.06 210 GLU A CA 1
ATOM 1657 C C . GLU A 1 210 ? -10.286 -6.487 29.022 1.00 52.06 210 GLU A C 1
ATOM 1659 O O . GLU A 1 210 ? -10.312 -7.429 29.815 1.00 52.06 210 GLU A O 1
ATOM 1664 N N . VAL A 1 211 ? -9.380 -5.502 29.086 1.00 51.91 211 VAL A N 1
ATOM 1665 C CA . VAL A 1 211 ? -8.373 -5.366 30.145 1.00 51.91 211 VAL A CA 1
ATOM 1666 C C . VAL A 1 211 ? -9.045 -5.132 31.491 1.00 51.91 211 VAL A C 1
ATOM 1668 O O . VAL A 1 211 ? -8.608 -5.744 32.451 1.00 51.91 211 VAL A O 1
ATOM 1671 N N . ASP A 1 212 ? -10.130 -4.359 31.573 1.00 49.28 212 ASP A N 1
ATOM 1672 C CA . ASP A 1 212 ? -10.826 -4.097 32.845 1.00 49.28 212 ASP A CA 1
ATOM 1673 C C . ASP A 1 212 ? -11.327 -5.397 33.509 1.00 49.28 212 ASP A C 1
ATOM 1675 O O . ASP A 1 212 ? -11.022 -5.668 34.662 1.00 49.28 212 ASP A O 1
ATOM 1679 N N . ARG A 1 213 ? -11.952 -6.311 32.750 1.00 52.66 213 ARG A N 1
ATOM 1680 C CA . ARG A 1 213 ? -12.416 -7.604 33.298 1.00 52.66 213 ARG A CA 1
ATOM 1681 C C . ARG A 1 213 ? -11.290 -8.571 33.671 1.00 52.66 213 ARG A C 1
ATOM 1683 O O . ARG A 1 213 ? -11.466 -9.393 34.566 1.00 52.66 213 ARG A O 1
ATOM 1690 N N . PHE A 1 214 ? -10.167 -8.526 32.955 1.00 47.28 214 PHE A N 1
ATOM 1691 C CA . PHE A 1 214 ? -8.996 -9.338 33.286 1.00 47.28 214 PHE A CA 1
ATOM 1692 C C . PHE A 1 214 ? -8.215 -8.740 34.455 1.00 47.28 214 PHE A C 1
ATOM 1694 O O . PHE A 1 214 ? -7.757 -9.500 35.292 1.00 47.28 214 PHE A O 1
ATOM 1701 N N . THR A 1 215 ? -8.113 -7.410 34.534 1.00 52.84 215 THR A N 1
ATOM 1702 C CA . THR A 1 215 ? -7.480 -6.697 35.650 1.00 52.84 215 THR A CA 1
ATOM 1703 C C . THR A 1 215 ? -8.251 -6.906 36.932 1.00 52.84 215 THR A C 1
ATOM 1705 O O . THR A 1 215 ? -7.609 -7.249 37.909 1.00 52.84 215 THR A O 1
ATOM 1708 N N . ASP A 1 216 ? -9.584 -6.877 36.909 1.00 56.84 216 ASP A N 1
ATOM 1709 C CA . ASP A 1 216 ? -10.395 -7.238 38.077 1.00 56.84 216 ASP A CA 1
ATOM 1710 C C . ASP A 1 216 ? -10.082 -8.668 38.564 1.00 56.84 216 ASP A C 1
ATOM 1712 O O . ASP A 1 216 ? -9.866 -8.892 39.752 1.00 56.84 216 ASP A O 1
ATOM 1716 N N . TRP A 1 217 ? -9.967 -9.638 37.647 1.00 60.34 217 TRP A N 1
ATOM 1717 C CA . TRP A 1 217 ? -9.652 -11.032 37.990 1.00 60.34 217 TRP A CA 1
ATOM 1718 C C . TRP A 1 217 ? -8.193 -11.248 38.428 1.00 60.34 217 TRP A C 1
ATOM 1720 O O . TRP A 1 217 ? -7.932 -12.005 39.365 1.00 60.34 217 TRP A O 1
ATOM 1730 N N . THR A 1 218 ? -7.217 -10.617 37.764 1.00 54.59 218 THR A N 1
ATOM 1731 C CA . THR A 1 218 ? -5.802 -10.722 38.152 1.00 54.59 218 THR A CA 1
ATOM 1732 C C . THR A 1 218 ? -5.501 -9.941 39.413 1.00 54.59 218 THR A C 1
ATOM 1734 O O . THR A 1 218 ? -4.697 -10.425 40.198 1.00 54.59 218 THR A O 1
ATOM 1737 N N . ASP A 1 219 ? -6.126 -8.783 39.627 1.00 56.22 219 ASP A N 1
ATOM 1738 C CA . ASP A 1 219 ? -5.971 -8.013 40.858 1.00 56.22 219 ASP A CA 1
ATOM 1739 C C . ASP A 1 219 ? -6.592 -8.792 42.014 1.00 56.22 219 ASP A C 1
ATOM 1741 O O . ASP A 1 219 ? -5.920 -8.958 43.020 1.00 56.22 219 ASP A O 1
ATOM 1745 N N . GLU A 1 220 ? -7.771 -9.408 41.858 1.00 66.31 220 GLU A N 1
ATOM 1746 C CA . GLU A 1 220 ? -8.342 -10.294 42.885 1.00 66.31 220 GLU A CA 1
ATOM 1747 C C . GLU A 1 220 ? -7.398 -11.465 43.220 1.00 66.31 220 GLU A C 1
ATOM 1749 O O . GLU A 1 220 ? -7.159 -11.780 44.389 1.00 66.31 220 GLU A O 1
ATOM 1754 N N . ARG A 1 221 ? -6.807 -12.105 42.203 1.00 57.31 221 ARG A N 1
ATOM 1755 C CA . ARG A 1 221 ? -5.943 -13.281 42.394 1.00 57.31 221 ARG A CA 1
ATOM 1756 C C . ARG A 1 221 ? -4.555 -12.917 42.934 1.00 57.31 221 ARG A C 1
ATOM 1758 O O . ARG A 1 221 ? -4.037 -13.641 43.782 1.00 57.31 221 ARG A O 1
ATOM 1765 N N . LEU A 1 222 ? -3.984 -11.791 42.502 1.00 49.22 222 LEU A N 1
ATOM 1766 C CA . LEU A 1 222 ? -2.744 -11.227 43.044 1.00 49.22 222 LEU A CA 1
ATOM 1767 C C . LEU A 1 222 ? -2.953 -10.711 44.463 1.00 49.22 222 LEU A C 1
ATOM 1769 O O . LEU A 1 222 ? -2.111 -10.955 45.311 1.00 49.22 222 LEU A O 1
ATOM 1773 N N . GLN A 1 223 ? -4.074 -10.058 44.750 1.00 59.69 223 GLN A N 1
ATOM 1774 C CA . GLN A 1 223 ? -4.404 -9.572 46.086 1.00 59.69 223 GLN A CA 1
ATOM 1775 C C . GLN A 1 223 ? -4.640 -10.741 47.044 1.00 59.69 223 GLN A C 1
ATOM 1777 O O . GLN A 1 223 ? -4.150 -10.710 48.168 1.00 59.69 223 GLN A O 1
ATOM 1782 N N . LYS A 1 224 ? -5.269 -11.829 46.579 1.00 65.31 224 LYS A N 1
ATOM 1783 C CA . LYS A 1 224 ? -5.371 -13.084 47.334 1.00 65.31 224 LYS A CA 1
ATOM 1784 C C . LYS A 1 224 ? -3.998 -13.706 47.601 1.00 65.31 224 LYS A C 1
ATOM 1786 O O . LYS A 1 224 ? -3.719 -14.100 48.731 1.00 65.31 224 LYS A O 1
ATOM 1791 N N . PHE A 1 225 ? -3.129 -13.760 46.595 1.00 52.28 225 PHE A N 1
ATOM 1792 C CA . PHE A 1 225 ? -1.765 -14.270 46.741 1.00 52.28 225 PHE A CA 1
ATOM 1793 C C . PHE A 1 225 ? -0.928 -13.415 47.707 1.00 52.28 225 PHE A C 1
ATOM 1795 O O . PHE A 1 225 ? -0.353 -13.948 48.651 1.00 52.28 225 PHE A O 1
ATOM 1802 N N . VAL A 1 226 ? -0.948 -12.087 47.556 1.00 55.03 226 VAL A N 1
ATOM 1803 C CA . VAL A 1 226 ? -0.289 -11.135 48.464 1.00 55.03 226 VAL A CA 1
ATOM 1804 C C . VAL A 1 226 ? -0.833 -11.284 49.881 1.00 55.03 226 VAL A C 1
ATOM 1806 O O . VAL A 1 226 ? -0.043 -11.454 50.797 1.00 55.03 226 VAL A O 1
ATOM 1809 N N . SER A 1 227 ? -2.153 -11.367 50.068 1.00 58.94 227 SER A N 1
ATOM 1810 C CA . SER A 1 227 ? -2.753 -11.589 51.394 1.00 58.94 227 SER A CA 1
ATOM 1811 C C . SER A 1 227 ? -2.400 -12.946 52.018 1.00 58.94 227 SER A C 1
ATOM 1813 O O . SER A 1 227 ? -2.542 -13.124 53.224 1.00 58.94 227 SER A O 1
ATOM 1815 N N . THR A 1 228 ? -1.942 -13.908 51.209 1.00 62.16 228 THR A N 1
ATOM 1816 C CA . THR A 1 228 ? -1.453 -15.209 51.688 1.00 62.16 228 THR A CA 1
ATOM 1817 C C . THR A 1 228 ? 0.024 -15.130 52.086 1.00 62.16 228 THR A C 1
ATOM 1819 O O . THR A 1 228 ? 0.411 -15.725 53.089 1.00 62.16 228 THR A O 1
ATOM 1822 N N . LEU A 1 229 ? 0.833 -14.365 51.343 1.00 48.88 229 LEU A N 1
ATOM 1823 C CA . LEU A 1 229 ? 2.271 -14.195 51.585 1.00 48.88 229 LEU A CA 1
ATOM 1824 C C . LEU A 1 229 ? 2.607 -13.160 52.664 1.00 48.88 229 LEU A C 1
ATOM 1826 O O . LEU A 1 229 ? 3.561 -13.344 53.411 1.00 48.88 229 LEU A O 1
ATOM 1830 N N . GLU A 1 230 ? 1.849 -12.073 52.764 1.00 56.16 230 GLU A N 1
ATOM 1831 C CA . GLU A 1 230 ? 2.107 -10.964 53.691 1.00 56.16 230 GLU A CA 1
ATOM 1832 C C . GLU A 1 230 ? 2.148 -11.424 55.164 1.00 56.16 230 GLU A C 1
ATOM 1834 O O . GLU A 1 230 ? 3.144 -11.149 55.831 1.00 56.16 230 GLU A O 1
ATOM 1839 N N . PRO A 1 231 ? 1.222 -12.275 55.657 1.00 58.75 231 PRO A N 1
ATOM 1840 C CA . PRO A 1 231 ? 1.305 -12.821 57.013 1.00 58.75 231 PRO A CA 1
ATOM 1841 C C . PRO A 1 231 ? 2.470 -13.800 57.220 1.00 58.75 231 PRO A C 1
ATOM 1843 O O . PRO A 1 231 ? 2.831 -14.080 58.364 1.00 58.75 231 PRO A O 1
ATOM 1846 N N . GLN A 1 232 ? 2.998 -14.407 56.150 1.00 57.06 232 GLN A N 1
ATOM 1847 C CA . GLN A 1 232 ? 4.162 -15.298 56.218 1.00 57.06 232 GLN A CA 1
ATOM 1848 C C . GLN A 1 232 ? 5.450 -14.475 56.296 1.00 57.06 232 GLN A C 1
ATOM 1850 O O . GLN A 1 232 ? 6.279 -14.730 57.166 1.00 57.06 232 GLN A O 1
ATOM 1855 N N . LEU A 1 233 ? 5.566 -13.431 55.472 1.00 48.62 233 LEU A N 1
ATOM 1856 C CA . LEU A 1 233 ? 6.669 -12.473 55.508 1.00 48.62 233 LEU A CA 1
ATOM 1857 C C . LEU A 1 233 ? 6.721 -11.707 56.836 1.00 48.62 233 LEU A C 1
ATOM 1859 O O . LEU A 1 233 ? 7.805 -11.540 57.386 1.00 48.62 233 LEU A O 1
ATOM 1863 N N . GLU A 1 234 ? 5.575 -11.304 57.392 1.00 58.22 234 GLU A N 1
ATOM 1864 C CA . GLU A 1 234 ? 5.501 -10.668 58.715 1.00 58.22 234 GLU A CA 1
ATOM 1865 C C . GLU A 1 234 ? 5.903 -11.617 59.850 1.00 58.22 234 GLU A C 1
ATOM 1867 O O . GLU A 1 234 ? 6.597 -11.216 60.781 1.00 58.22 234 GLU A O 1
ATOM 1872 N N . ARG A 1 235 ? 5.530 -12.901 59.774 1.00 61.25 235 ARG A N 1
ATOM 1873 C CA . ARG A 1 235 ? 5.988 -13.909 60.746 1.00 61.25 235 ARG A CA 1
ATOM 1874 C C . ARG A 1 235 ? 7.490 -14.165 60.642 1.00 61.25 235 ARG A C 1
ATOM 1876 O O . ARG A 1 235 ? 8.152 -14.325 61.664 1.00 61.25 235 ARG A O 1
ATOM 1883 N N . MET A 1 236 ? 8.027 -14.172 59.425 1.00 47.78 236 MET A N 1
ATOM 1884 C CA . MET A 1 236 ? 9.461 -14.322 59.181 1.00 47.78 236 MET A CA 1
ATOM 1885 C C . MET A 1 236 ? 10.256 -13.094 59.648 1.00 47.78 236 MET A C 1
ATOM 1887 O O . MET A 1 236 ? 11.331 -13.262 60.220 1.00 47.78 236 MET A O 1
ATOM 1891 N N . SER A 1 237 ? 9.732 -11.876 59.469 1.00 48.81 237 SER A N 1
ATOM 1892 C CA . SER A 1 237 ? 10.385 -10.646 59.936 1.00 48.81 237 SER A CA 1
ATOM 1893 C C . SER A 1 237 ? 10.284 -10.464 61.454 1.00 48.81 237 SER A C 1
ATOM 1895 O O . SER A 1 237 ? 11.268 -10.075 62.079 1.00 48.81 237 SER A O 1
ATOM 1897 N N . ALA A 1 238 ? 9.154 -10.817 62.073 1.00 57.31 238 ALA A N 1
ATOM 1898 C CA . ALA A 1 238 ? 8.993 -10.793 63.527 1.00 57.31 238 ALA A CA 1
ATOM 1899 C C . ALA A 1 238 ? 9.920 -11.803 64.227 1.00 57.31 238 ALA A C 1
ATOM 1901 O O . ALA A 1 238 ? 10.552 -11.464 65.225 1.00 57.31 238 ALA A O 1
ATOM 1902 N N . GLY A 1 239 ? 10.081 -13.005 63.658 1.00 51.75 239 GLY A N 1
ATOM 1903 C CA . GLY A 1 239 ? 11.024 -14.007 64.165 1.00 51.75 239 GLY A CA 1
ATOM 1904 C C . GLY A 1 239 ? 12.491 -13.561 64.106 1.00 51.75 239 GL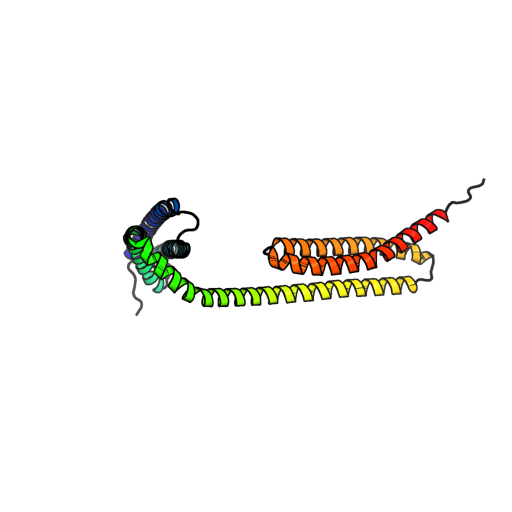Y A C 1
ATOM 1905 O O . GLY A 1 239 ? 13.266 -13.927 64.982 1.00 51.75 239 GLY A O 1
ATOM 1906 N N . LEU A 1 240 ? 12.864 -12.726 63.127 1.00 46.91 240 LEU A N 1
ATOM 1907 C CA . LEU A 1 240 ? 14.205 -12.129 63.020 1.00 46.91 240 LEU A CA 1
ATOM 1908 C C . LEU A 1 240 ? 14.462 -11.037 64.078 1.00 46.91 240 LEU A C 1
ATOM 1910 O O . LEU A 1 240 ? 15.603 -10.869 64.514 1.00 46.91 240 LEU A O 1
ATOM 1914 N N . ILE A 1 241 ? 13.423 -10.307 64.505 1.00 52.53 241 ILE A N 1
ATOM 1915 C CA . ILE A 1 241 ? 13.527 -9.231 65.507 1.00 52.53 241 ILE A CA 1
ATOM 1916 C C . ILE A 1 241 ? 13.612 -9.805 66.931 1.00 52.53 241 ILE A C 1
ATOM 1918 O O . ILE A 1 241 ? 14.432 -9.334 67.719 1.00 52.53 241 ILE A O 1
ATOM 1922 N N . ASP A 1 242 ? 12.853 -10.860 67.251 1.00 52.47 242 ASP A N 1
ATOM 1923 C CA . ASP A 1 242 ? 12.893 -11.490 68.584 1.00 52.47 242 ASP A CA 1
ATOM 1924 C C . ASP A 1 242 ? 14.243 -12.169 68.885 1.00 52.47 242 ASP A C 1
ATOM 1926 O O . ASP A 1 242 ? 14.714 -12.150 70.023 1.00 52.47 242 ASP A O 1
ATOM 1930 N N . THR A 1 243 ? 14.935 -12.698 67.872 1.00 48.16 243 THR A N 1
ATOM 1931 C CA . THR A 1 243 ? 16.286 -13.264 68.046 1.00 48.16 243 THR A CA 1
ATOM 1932 C C . THR A 1 243 ? 17.376 -12.202 68.203 1.00 48.16 243 THR A C 1
ATOM 1934 O O . THR A 1 243 ? 18.377 -12.455 68.865 1.00 48.16 243 THR A O 1
ATOM 1937 N N . SER A 1 244 ? 17.174 -10.993 67.666 1.00 49.75 244 SER A N 1
ATOM 1938 C CA . SER A 1 244 ? 18.112 -9.869 67.824 1.00 49.75 244 SER A CA 1
ATOM 1939 C C . SER A 1 244 ? 18.082 -9.265 69.233 1.00 49.75 244 SER A C 1
ATOM 1941 O O . SER A 1 244 ? 19.081 -8.689 69.657 1.00 49.75 244 SER A O 1
ATOM 1943 N N . ALA A 1 245 ? 16.963 -9.374 69.955 1.00 52.88 245 ALA A N 1
ATOM 1944 C CA . ALA A 1 245 ? 16.843 -8.896 71.334 1.00 52.88 245 ALA A CA 1
ATOM 1945 C C . ALA A 1 245 ? 17.412 -9.891 72.367 1.00 52.88 245 ALA A C 1
ATOM 1947 O O . ALA A 1 245 ? 17.698 -9.508 73.500 1.00 52.88 245 ALA A O 1
ATOM 1948 N N . ALA A 1 246 ? 17.604 -11.159 71.985 1.00 53.12 246 ALA A N 1
ATOM 1949 C CA . ALA A 1 246 ? 18.186 -12.191 72.846 1.00 53.12 246 ALA A CA 1
ATOM 1950 C C . ALA A 1 246 ? 19.732 -12.179 72.872 1.00 53.12 246 ALA A C 1
ATOM 1952 O O . ALA A 1 246 ? 20.328 -12.796 73.754 1.00 53.12 246 ALA A O 1
ATOM 1953 N N . GLU A 1 247 ? 20.381 -11.444 71.962 1.00 49.91 247 GLU A N 1
ATOM 1954 C CA . GLU A 1 247 ? 21.841 -11.275 71.887 1.00 49.91 247 GLU A CA 1
ATOM 1955 C C . GLU A 1 247 ? 22.327 -9.926 72.461 1.00 49.91 247 GLU A C 1
ATOM 1957 O O . GLU A 1 247 ? 23.230 -9.296 71.915 1.00 49.91 247 GLU A O 1
ATOM 1962 N N . GLU A 1 248 ? 21.777 -9.459 73.589 1.00 47.50 248 GLU A N 1
ATOM 1963 C CA . GLU A 1 248 ? 22.472 -8.451 74.407 1.00 47.50 248 GLU A CA 1
ATOM 1964 C C . GLU A 1 248 ? 23.524 -9.164 75.286 1.00 47.50 248 GLU A C 1
ATOM 1966 O O . GLU A 1 248 ? 23.172 -9.853 76.253 1.00 47.50 248 GLU A O 1
ATOM 1971 N N . PRO A 1 249 ? 24.835 -9.057 74.992 1.00 54.06 249 PRO A N 1
ATOM 1972 C CA . PRO A 1 249 ? 25.846 -9.696 75.814 1.00 54.06 249 PRO A CA 1
ATOM 1973 C C . PRO A 1 249 ? 25.915 -8.978 77.162 1.00 54.06 249 PRO A C 1
ATOM 1975 O O . PRO A 1 249 ? 26.238 -7.791 77.235 1.00 54.06 249 PRO A O 1
ATOM 1978 N N . LYS A 1 250 ? 25.715 -9.723 78.255 1.00 56.41 250 LYS A N 1
ATOM 1979 C CA . LYS A 1 250 ? 26.187 -9.334 79.590 1.00 56.41 250 LYS A CA 1
ATOM 1980 C C . LYS A 1 250 ? 27.713 -9.172 79.561 1.00 56.41 250 LYS A C 1
ATOM 1982 O O . LYS A 1 250 ? 28.450 -10.059 79.978 1.00 56.41 250 LYS A O 1
ATOM 1987 N N . ARG A 1 251 ? 28.205 -8.024 79.094 1.00 51.75 251 ARG A N 1
ATOM 1988 C CA 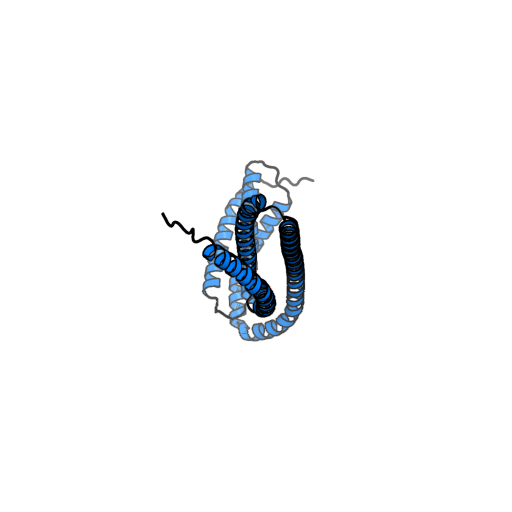. ARG A 1 251 ? 29.543 -7.524 79.419 1.00 51.75 251 ARG A CA 1
ATOM 1989 C C . ARG A 1 251 ? 29.442 -6.740 80.721 1.00 51.75 251 ARG A C 1
ATOM 1991 O O . ARG A 1 251 ? 29.337 -5.521 80.727 1.00 51.75 251 ARG A O 1
ATOM 1998 N N . ALA A 1 252 ? 29.443 -7.484 81.822 1.00 54.78 252 ALA A N 1
ATOM 1999 C CA . ALA A 1 252 ? 29.851 -6.978 83.121 1.00 54.78 252 ALA A CA 1
ATOM 2000 C C . ALA A 1 252 ? 31.279 -7.470 83.376 1.00 54.78 252 ALA A C 1
ATOM 2002 O O . ALA A 1 252 ? 31.495 -8.661 83.604 1.00 54.78 252 ALA A O 1
ATOM 2003 N N . SER A 1 253 ? 32.239 -6.554 83.279 1.00 53.34 253 SER A N 1
ATOM 2004 C CA . SER A 1 253 ? 33.544 -6.545 83.956 1.00 53.34 253 SER A CA 1
ATOM 2005 C C . SER A 1 253 ? 34.102 -5.135 83.826 1.00 53.34 253 SER A C 1
ATOM 2007 O O . SER A 1 253 ? 34.361 -4.735 82.670 1.00 53.34 253 SER A O 1
#

pLDDT: mean 72.41, std 16.62, range [43.19, 97.38]

Sequence (253 aa):
MRVTVPTEFWATSAQTMPVLALALVIEARTIMSKWEPGRLRAYKKLQGVLWAVPLLAFALAEGICFRALAGDPVRDFWTVIIRVAIVFSMGSIIISPALEFVVRSYARPIARMAGRLAWLTTPVRRYLWRHDLSVSKRRWNRALIELEADLGAIEARLANIEASVAECDDPDSVDSARELREVEVVRQSDAYTSIKQRIGAARAAYDRSEVDRFTDWTDERLQKFVSTLEPQLERMSAGLIDTSAAEEPKRAS